Protein AF-0000000082580181 (afdb_homodimer)

pLDDT: mean 91.79, std 11.66, range [32.16, 98.5]

Structure (mmCIF, N/CA/C/O backbone):
data_AF-0000000082580181-model_v1
#
loop_
_entity.id
_entity.type
_entity.pdbx_description
1 polymer 'DNA-binding HxlR family transcriptional r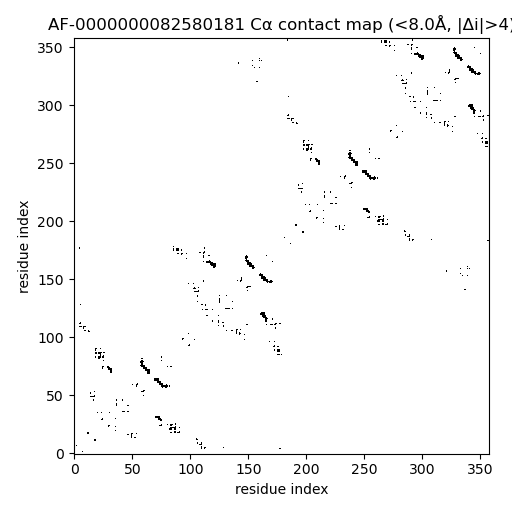egulator'
#
loop_
_atom_site.group_PDB
_atom_site.id
_atom_site.type_symbol
_atom_site.label_atom_id
_atom_site.label_alt_id
_atom_site.label_comp_id
_atom_site.label_asym_id
_atom_site.label_entity_id
_atom_site.label_seq_id
_atom_site.pdbx_PDB_ins_code
_atom_site.Cartn_x
_atom_site.Cartn_y
_atom_site.Cartn_z
_atom_site.occupancy
_atom_site.B_iso_or_equiv
_atom_site.auth_seq_id
_atom_site.auth_comp_id
_atom_site.auth_asym_id
_atom_site.auth_atom_id
_atom_site.pdbx_PDB_model_num
ATOM 1 N N . MET A 1 1 ? 22.047 -26.547 -20.734 1 32.41 1 MET A N 1
ATOM 2 C CA . MET A 1 1 ? 21.891 -25.922 -19.422 1 32.41 1 MET A CA 1
ATOM 3 C C . MET A 1 1 ? 20.438 -26 -18.953 1 32.41 1 MET A C 1
ATOM 5 O O . MET A 1 1 ? 19.516 -25.734 -19.719 1 32.41 1 MET A O 1
ATOM 9 N N . PRO A 1 2 ? 20.141 -26.75 -17.984 1 39.97 2 PRO A N 1
ATOM 10 C CA . PRO A 1 2 ? 18.719 -26.891 -17.625 1 39.97 2 PRO A CA 1
ATOM 11 C C . PRO A 1 2 ? 17.984 -25.547 -17.578 1 39.97 2 PRO A C 1
ATOM 13 O O . PRO A 1 2 ? 18.594 -24.516 -17.25 1 39.97 2 PRO A O 1
ATOM 16 N N . PRO A 1 3 ? 17.156 -25.281 -18.562 1 44.38 3 PRO A N 1
ATOM 17 C CA . PRO A 1 3 ? 16.484 -23.984 -18.688 1 44.38 3 PRO A CA 1
ATOM 18 C C . PRO A 1 3 ? 16.109 -23.375 -17.328 1 44.38 3 PRO A C 1
ATOM 20 O O . PRO A 1 3 ? 15.922 -24.109 -16.359 1 44.38 3 PRO A O 1
ATOM 23 N N . GLU A 1 4 ? 16.359 -22.188 -17.156 1 58.56 4 GLU A N 1
ATOM 24 C CA . GLU A 1 4 ? 15.922 -21.453 -15.984 1 58.56 4 GLU A CA 1
ATOM 25 C C . GLU A 1 4 ? 14.461 -21.75 -15.648 1 58.56 4 GLU A C 1
ATOM 27 O O . GLU A 1 4 ? 13.602 -21.719 -16.531 1 58.56 4 GLU A O 1
ATOM 32 N N . PRO A 1 5 ? 14.227 -22.422 -14.492 1 76.44 5 PRO A N 1
ATOM 33 C CA . PRO A 1 5 ? 12.961 -23.078 -14.133 1 76.44 5 PRO A CA 1
ATOM 34 C C . PRO A 1 5 ? 11.75 -22.172 -14.336 1 76.44 5 PRO A C 1
ATOM 36 O O . PRO A 1 5 ? 10.68 -22.641 -14.734 1 76.44 5 PRO A O 1
ATOM 39 N N . VAL A 1 6 ? 12.039 -20.859 -14.469 1 81.31 6 VAL A N 1
ATOM 40 C CA . VAL A 1 6 ? 10.883 -19.984 -14.414 1 81.31 6 VAL A CA 1
ATOM 41 C C . VAL A 1 6 ? 10.234 -19.891 -15.797 1 81.31 6 VAL A C 1
ATOM 43 O O . VAL A 1 6 ? 9.023 -20.078 -15.938 1 81.31 6 VAL A O 1
ATOM 46 N N . PRO A 1 7 ? 10.969 -19.719 -16.906 1 88 7 PRO A N 1
ATOM 47 C CA . PRO A 1 7 ? 10.312 -19.656 -18.219 1 88 7 PRO A CA 1
ATOM 48 C C . PRO A 1 7 ? 9.578 -20.953 -18.578 1 88 7 PRO A C 1
ATOM 50 O O . PRO A 1 7 ? 8.5 -20.906 -19.172 1 88 7 PRO A O 1
ATOM 53 N N . LEU A 1 8 ? 10.117 -22.078 -18.281 1 93.06 8 LEU A N 1
ATOM 54 C CA . LEU A 1 8 ? 9.484 -23.359 -18.562 1 93.06 8 LEU A CA 1
ATOM 55 C C . LEU A 1 8 ? 8.188 -23.5 -17.766 1 93.06 8 LEU A C 1
ATOM 57 O O . LEU A 1 8 ? 7.164 -23.922 -18.312 1 93.06 8 LEU A O 1
ATOM 61 N N . LEU A 1 9 ? 8.25 -23.156 -16.531 1 93.88 9 LEU A N 1
ATOM 62 C CA . LEU A 1 9 ? 7.074 -23.266 -15.68 1 93.88 9 LEU A CA 1
ATOM 63 C C . LEU A 1 9 ? 5.965 -22.344 -16.156 1 93.88 9 LEU A C 1
ATOM 65 O O . LEU A 1 9 ? 4.781 -22.672 -16.047 1 93.88 9 LEU A O 1
ATOM 69 N N . ARG A 1 10 ? 6.352 -21.25 -16.719 1 92.56 10 ARG A N 1
ATOM 70 C CA . ARG A 1 10 ? 5.363 -20.328 -17.281 1 92.56 10 ARG A CA 1
ATOM 71 C C . ARG A 1 10 ? 4.672 -20.953 -18.484 1 92.56 10 ARG A C 1
ATOM 73 O O . ARG A 1 10 ? 3.459 -20.812 -18.656 1 92.56 10 ARG A O 1
ATOM 80 N N . MET A 1 11 ? 5.441 -21.547 -19.281 1 94.31 11 MET A N 1
ATOM 81 C CA . MET A 1 11 ? 4.879 -22.234 -20.438 1 94.31 11 MET A CA 1
ATOM 82 C C . MET A 1 11 ? 3.932 -23.344 -20.016 1 94.31 11 MET A C 1
ATOM 84 O O . MET A 1 11 ? 2.863 -23.516 -20.609 1 94.31 11 MET A O 1
ATOM 88 N N . LEU A 1 12 ? 4.355 -24.016 -19.047 1 94.75 12 LEU A N 1
ATOM 89 C CA . LEU A 1 12 ? 3.547 -25.125 -18.547 1 94.75 12 LEU A CA 1
ATOM 90 C C . LEU A 1 12 ? 2.23 -24.625 -17.969 1 94.75 12 LEU A C 1
ATOM 92 O O . LEU A 1 12 ? 1.177 -25.234 -18.188 1 94.75 12 LEU A O 1
ATOM 96 N N . GLU A 1 13 ? 2.291 -23.516 -17.281 1 93.81 13 GLU A N 1
ATOM 97 C CA . GLU A 1 13 ? 1.098 -23.016 -16.609 1 93.81 13 GLU A CA 1
ATOM 98 C C . GLU A 1 13 ? 0.24 -22.188 -17.547 1 93.81 13 GLU A C 1
ATOM 100 O O . GLU A 1 13 ? -0.846 -21.734 -17.172 1 93.81 13 GLU A O 1
ATOM 105 N N . ALA A 1 14 ? 0.662 -21.953 -18.781 1 93.75 14 ALA A N 1
ATOM 106 C CA . ALA A 1 14 ? -0.137 -21.234 -19.781 1 93.75 14 ALA A CA 1
ATOM 107 C C . ALA A 1 14 ? -1.396 -22.031 -20.141 1 93.75 14 ALA A C 1
ATOM 109 O O . ALA A 1 14 ? -2.35 -21.469 -20.672 1 93.75 14 ALA A O 1
ATOM 110 N N . ASN A 1 15 ? -1.34 -23.266 -19.938 1 94.75 15 ASN A N 1
ATOM 111 C CA . ASN A 1 15 ? -2.494 -24.141 -20.078 1 94.75 15 ASN A CA 1
ATOM 112 C C . ASN A 1 15 ? -2.713 -24.984 -18.812 1 94.75 15 ASN A C 1
ATOM 114 O O . ASN A 1 15 ? -1.799 -25.672 -18.359 1 94.75 15 ASN A O 1
ATOM 118 N N . ARG A 1 16 ? -3.939 -24.984 -18.375 1 92.12 16 ARG A N 1
ATOM 119 C CA . ARG A 1 16 ? -4.262 -25.609 -17.094 1 92.12 16 ARG A CA 1
ATOM 120 C C . ARG A 1 16 ? -3.984 -27.109 -17.125 1 92.12 16 ARG A C 1
ATOM 122 O O . ARG A 1 16 ? -3.668 -27.703 -16.094 1 92.12 16 ARG A O 1
ATOM 129 N N . TRP A 1 17 ? -4.07 -27.703 -18.25 1 95.06 17 TRP A N 1
ATOM 130 C CA . TRP A 1 17 ? -4.008 -29.172 -18.328 1 95.06 17 TRP A CA 1
ATOM 131 C C . TRP A 1 17 ? -2.641 -29.625 -18.812 1 95.06 17 TRP A C 1
ATOM 133 O O . TRP A 1 17 ? -2.379 -30.828 -18.891 1 95.06 17 TRP A O 1
ATOM 143 N N . ALA A 1 18 ? -1.761 -28.781 -19.062 1 96.62 18 ALA A N 1
ATOM 144 C CA . ALA A 1 18 ? -0.451 -29.125 -19.609 1 96.62 18 ALA A CA 1
ATOM 145 C C . ALA A 1 18 ? 0.303 -30.062 -18.672 1 96.62 18 ALA A C 1
ATOM 147 O O . ALA A 1 18 ? 0.795 -31.109 -19.109 1 96.62 18 ALA A O 1
ATOM 148 N N . ILE A 1 19 ? 0.314 -29.75 -17.406 1 96.06 19 ILE A N 1
ATOM 149 C CA . ILE A 1 19 ? 1.103 -30.516 -16.469 1 96.06 19 ILE A CA 1
ATOM 150 C C . ILE A 1 19 ? 0.466 -31.891 -16.266 1 96.06 19 ILE A C 1
ATOM 152 O O . ILE A 1 19 ? 1.123 -32.938 -16.453 1 96.06 19 ILE A O 1
ATOM 156 N N . PRO A 1 20 ? -0.816 -31.984 -16.062 1 95.88 20 PRO A N 1
ATOM 157 C CA . PRO A 1 20 ? -1.415 -33.312 -15.891 1 95.88 20 PRO A CA 1
ATOM 158 C C . PRO A 1 20 ? -1.303 -34.188 -17.141 1 95.88 20 PRO A C 1
ATOM 160 O O . PRO A 1 20 ? -1.015 -35.375 -17.062 1 95.88 20 PRO A O 1
ATOM 163 N N . VAL A 1 21 ? -1.489 -33.625 -18.281 1 97.56 21 VAL A N 1
ATOM 164 C CA . VAL A 1 21 ? -1.478 -34.375 -19.516 1 97.56 21 VAL A CA 1
ATOM 165 C C . VAL A 1 21 ? -0.059 -34.875 -19.812 1 97.56 21 VAL A C 1
ATOM 167 O O . VAL A 1 21 ? 0.146 -36.031 -20.172 1 97.56 21 VAL A O 1
ATOM 170 N N . LEU A 1 22 ? 0.909 -34 -19.656 1 97.69 22 LEU A N 1
ATOM 171 C CA . LEU A 1 22 ? 2.295 -34.406 -19.875 1 97.69 22 LEU A CA 1
ATOM 172 C C . LEU A 1 22 ? 2.711 -35.5 -18.906 1 97.69 22 LEU A C 1
ATOM 174 O O . LEU A 1 22 ? 3.438 -36.406 -19.266 1 97.69 22 LEU A O 1
ATOM 178 N N . ALA A 1 23 ? 2.299 -35.344 -17.672 1 97.06 23 ALA A N 1
ATOM 179 C CA . ALA A 1 23 ? 2.598 -36.375 -16.688 1 97.06 23 ALA A CA 1
ATOM 180 C C . ALA A 1 23 ? 2.004 -37.719 -17.094 1 97.06 23 ALA A C 1
ATOM 182 O O . ALA A 1 23 ? 2.645 -38.75 -16.938 1 97.06 23 ALA A O 1
ATOM 183 N N . LEU A 1 24 ? 0.795 -37.719 -17.594 1 97.31 24 LEU A N 1
ATOM 184 C CA . LEU A 1 24 ? 0.146 -38.938 -18.047 1 97.31 24 LEU A CA 1
ATOM 185 C C . LEU A 1 24 ? 0.915 -39.531 -19.219 1 97.31 24 LEU A C 1
ATOM 187 O O . LEU A 1 24 ? 1.165 -40.75 -19.234 1 97.31 24 LEU A O 1
ATOM 191 N N . LEU A 1 25 ? 1.293 -38.688 -20.188 1 97.25 25 LEU A N 1
ATOM 192 C CA . LEU A 1 25 ? 2.031 -39.188 -21.344 1 97.25 25 LEU A CA 1
ATOM 193 C C . LEU A 1 25 ? 3.367 -39.781 -20.906 1 97.25 25 LEU A C 1
ATOM 195 O O . LEU A 1 25 ? 3.842 -40.75 -21.516 1 97.25 25 LEU A O 1
ATOM 199 N N . HIS A 1 26 ? 3.908 -39.188 -19.922 1 96.31 26 HIS A N 1
ATOM 200 C CA . HIS A 1 26 ? 5.152 -39.719 -19.375 1 96.31 26 HIS A CA 1
ATOM 201 C C . HIS A 1 26 ? 4.945 -41.094 -18.797 1 96.31 26 HIS A C 1
ATOM 203 O O . HIS A 1 26 ? 5.73 -42 -19.062 1 96.31 26 HIS A O 1
ATOM 209 N N . ARG A 1 27 ? 3.971 -41.25 -18.016 1 95.56 27 ARG A N 1
ATOM 210 C CA . ARG A 1 27 ? 3.689 -42.5 -17.328 1 95.56 27 ARG A CA 1
ATOM 211 C C . ARG A 1 27 ? 3.307 -43.594 -18.312 1 95.56 27 ARG A C 1
ATOM 213 O O . ARG A 1 27 ? 3.73 -44.75 -18.156 1 95.56 27 ARG A O 1
ATOM 220 N N . GLU A 1 28 ? 2.561 -43.219 -19.375 1 94.31 28 GLU A N 1
ATOM 221 C CA . GLU A 1 28 ? 1.986 -44.219 -20.266 1 94.31 28 GLU A CA 1
ATOM 222 C C . GLU A 1 28 ? 2.811 -44.375 -21.547 1 94.31 28 GLU A C 1
ATOM 224 O O . GLU A 1 28 ? 2.512 -45.188 -22.406 1 94.31 28 GLU A O 1
ATOM 229 N N . HIS A 1 29 ? 3.82 -43.562 -21.75 1 92.19 29 HIS A N 1
ATOM 230 C CA . HIS A 1 29 ? 4.637 -43.531 -22.953 1 92.19 29 HIS A CA 1
ATOM 231 C C . HIS A 1 29 ? 3.783 -43.25 -24.188 1 92.19 29 HIS A C 1
ATOM 233 O O . HIS A 1 29 ? 3.916 -43.938 -25.203 1 92.19 29 HIS A O 1
ATOM 239 N N . GLY A 1 30 ? 2.828 -42.375 -23.969 1 92.94 30 GLY A N 1
ATOM 240 C CA . GLY A 1 30 ? 1.893 -42.031 -25.031 1 92.94 30 GLY A CA 1
ATOM 241 C C . GLY A 1 30 ? 0.461 -42.438 -24.719 1 92.94 30 GLY A C 1
ATOM 242 O O . GLY A 1 30 ? 0.211 -43.188 -23.766 1 92.94 30 GLY A O 1
ATOM 243 N N . SER A 1 31 ? -0.43 -41.812 -25.484 1 94.81 31 SER A N 1
ATOM 244 C CA . SER A 1 31 ? -1.84 -42.094 -25.25 1 94.81 31 SER A CA 1
ATOM 245 C C . SER A 1 31 ? -2.711 -41.531 -26.375 1 94.81 31 SER A C 1
ATOM 247 O O . SER A 1 31 ? -2.295 -40.625 -27.094 1 94.81 31 SER A O 1
ATOM 249 N N . ARG A 1 32 ? -3.898 -42.094 -26.422 1 94.19 32 ARG A N 1
ATOM 250 C CA . ARG A 1 32 ? -4.871 -41.594 -27.406 1 94.19 32 ARG A CA 1
ATOM 251 C C . ARG A 1 32 ? -5.727 -40.469 -26.828 1 94.19 32 ARG A C 1
ATOM 253 O O . ARG A 1 32 ? -5.84 -40.344 -25.609 1 94.19 32 ARG A O 1
ATOM 260 N N . PHE A 1 33 ? -6.297 -39.719 -27.781 1 95.06 33 PHE A N 1
ATOM 261 C CA . PHE A 1 33 ? -7.113 -38.562 -27.391 1 95.06 33 PHE A CA 1
ATOM 262 C C . PHE A 1 33 ? -8.195 -38.969 -26.406 1 95.06 33 PHE A C 1
ATOM 264 O O . PHE A 1 33 ? -8.328 -38.406 -25.328 1 95.06 33 PHE A O 1
ATOM 271 N N . ALA A 1 34 ? -8.961 -40 -26.641 1 94.44 34 ALA A N 1
ATOM 272 C CA . ALA A 1 34 ? -10.102 -40.438 -25.844 1 94.44 34 ALA A CA 1
ATOM 273 C C . ALA A 1 34 ? -9.648 -40.938 -24.469 1 94.44 34 ALA A C 1
ATOM 275 O O . ALA A 1 34 ? -10.359 -40.719 -23.469 1 94.44 34 ALA A O 1
ATOM 276 N N . VAL A 1 35 ? -8.547 -41.562 -24.375 1 95.25 35 VAL A N 1
ATOM 277 C CA . VAL A 1 35 ? -8.023 -42.062 -23.109 1 95.25 35 VAL A CA 1
ATOM 278 C C . VAL A 1 35 ? -7.629 -40.875 -22.203 1 95.25 35 VAL A C 1
ATOM 280 O O . VAL A 1 35 ? -7.957 -40.844 -21.016 1 95.25 35 VAL A O 1
ATOM 283 N N . ILE A 1 36 ? -6.922 -39.906 -22.812 1 96.69 36 ILE A N 1
ATOM 284 C CA . ILE A 1 36 ? -6.535 -38.719 -22.062 1 96.69 36 ILE A CA 1
ATOM 285 C C . ILE A 1 36 ? -7.785 -38 -21.578 1 96.69 36 ILE A C 1
ATOM 287 O O . ILE A 1 36 ? -7.859 -37.594 -20.406 1 96.69 36 ILE A O 1
ATOM 291 N N . ALA A 1 37 ? -8.742 -37.75 -22.422 1 96.81 37 ALA A N 1
ATOM 292 C CA . ALA A 1 37 ? -9.984 -37.062 -22.094 1 96.81 37 ALA A CA 1
ATOM 293 C C . ALA A 1 37 ? -10.695 -37.75 -20.922 1 96.81 37 ALA A C 1
ATOM 295 O O . ALA A 1 37 ? -11.195 -37.062 -20.016 1 96.81 37 ALA A O 1
ATOM 296 N N . ARG A 1 38 ? -10.75 -39.031 -20.875 1 96.12 38 ARG A N 1
ATOM 297 C CA . ARG A 1 38 ? -11.43 -39.812 -19.828 1 96.12 38 ARG A CA 1
ATOM 298 C C . ARG A 1 38 ? -10.68 -39.719 -18.5 1 96.12 38 ARG A C 1
ATOM 300 O O . ARG A 1 38 ? -11.297 -39.656 -17.438 1 96.12 38 ARG A O 1
ATOM 307 N N . ALA A 1 39 ? -9.367 -39.75 -18.625 1 95 39 ALA A N 1
ATOM 308 C CA . ALA A 1 39 ? -8.539 -39.75 -17.422 1 95 39 ALA A CA 1
ATOM 309 C C . ALA A 1 39 ? -8.781 -38.469 -16.594 1 95 39 ALA A C 1
ATOM 311 O O . ALA A 1 39 ? -8.766 -38.531 -15.359 1 95 39 ALA A O 1
ATOM 312 N N . PHE A 1 40 ? -9.031 -37.375 -17.234 1 93.94 40 PHE A N 1
ATOM 313 C CA . PHE A 1 40 ? -9.172 -36.094 -16.531 1 93.94 40 PHE A CA 1
ATOM 314 C C . PHE A 1 40 ? -10.578 -35.531 -16.688 1 93.94 40 PHE A C 1
ATOM 316 O O . PHE A 1 40 ? -10.852 -34.406 -16.281 1 93.94 40 PHE A O 1
ATOM 323 N N . ASP A 1 41 ? -11.445 -36.312 -17.344 1 95.06 41 ASP A N 1
ATOM 324 C CA . ASP A 1 41 ? -12.82 -35.875 -17.609 1 95.06 41 ASP A CA 1
ATOM 325 C C . ASP A 1 41 ? -12.852 -34.531 -18.297 1 95.06 41 ASP A C 1
ATOM 327 O O . ASP A 1 41 ? -13.531 -33.594 -17.844 1 95.06 41 ASP A O 1
ATOM 331 N N . LEU A 1 42 ? -12.102 -34.406 -19.312 1 94.94 42 LEU A N 1
ATOM 332 C CA . LEU A 1 42 ? -11.984 -33.156 -20.047 1 94.94 42 LEU A CA 1
ATOM 333 C C . LEU A 1 42 ? -12.969 -33.125 -21.219 1 94.94 42 LEU A C 1
ATOM 335 O O . LEU A 1 42 ? -13.141 -34.094 -21.938 1 94.94 42 LEU A O 1
ATOM 339 N N . PRO A 1 43 ? -13.602 -31.891 -21.359 1 96.5 43 PRO A N 1
ATOM 340 C CA . PRO A 1 43 ? -14.312 -31.719 -22.625 1 96.5 43 PRO A CA 1
ATOM 341 C C . PRO A 1 43 ? -13.375 -31.719 -23.828 1 96.5 43 PRO A C 1
ATOM 343 O O . PRO A 1 43 ? -12.195 -31.422 -23.703 1 96.5 43 PRO A O 1
ATOM 346 N N . HIS A 1 44 ? -13.953 -32.094 -24.953 1 95.88 44 HIS A N 1
ATOM 347 C CA . HIS A 1 44 ? -13.195 -32.219 -26.188 1 95.88 44 HIS A CA 1
ATOM 348 C C . HIS A 1 44 ? -12.422 -30.922 -26.484 1 95.88 44 HIS A C 1
ATOM 350 O O . HIS A 1 44 ? -11.227 -30.969 -26.797 1 95.88 44 HIS A O 1
ATOM 356 N N . ASN A 1 45 ? -13.031 -29.812 -26.375 1 96.62 45 ASN A N 1
ATOM 357 C CA . ASN A 1 45 ? -12.414 -28.531 -26.719 1 96.62 45 ASN A CA 1
ATOM 358 C C . ASN A 1 45 ? -11.258 -28.203 -25.781 1 96.62 45 ASN A C 1
ATOM 360 O O . ASN A 1 45 ? -10.242 -27.656 -26.203 1 96.62 45 ASN A O 1
ATOM 364 N N . SER A 1 46 ? -11.391 -28.531 -24.5 1 96.94 46 SER A N 1
ATOM 365 C CA . SER A 1 46 ? -10.336 -28.266 -23.531 1 96.94 46 SER A CA 1
ATOM 366 C C . SER A 1 46 ? -9.086 -29.094 -23.828 1 96.94 46 SER A C 1
ATOM 368 O O . SER A 1 46 ? -7.969 -28.578 -23.797 1 96.94 46 SER A O 1
ATOM 370 N N . LEU A 1 47 ? -9.273 -30.328 -24.125 1 97.12 47 LEU A N 1
ATOM 371 C CA . LEU A 1 47 ? -8.133 -31.188 -24.438 1 97.12 47 LEU A CA 1
ATOM 372 C C . LEU A 1 47 ? -7.484 -30.781 -25.75 1 97.12 47 LEU A C 1
ATOM 374 O O . LEU A 1 47 ? -6.258 -30.797 -25.875 1 97.12 47 LEU A O 1
ATOM 378 N N . THR A 1 48 ? -8.305 -30.484 -26.766 1 97 48 THR A N 1
ATOM 379 C CA . THR A 1 48 ? -7.766 -30.016 -28.047 1 97 48 THR A CA 1
ATOM 380 C C . THR A 1 48 ? -6.883 -28.781 -27.844 1 97 48 THR A C 1
ATOM 382 O O . THR A 1 48 ? -5.777 -28.719 -28.391 1 97 48 THR A O 1
ATOM 385 N N . ARG A 1 49 ? -7.375 -27.875 -27.062 1 97.69 49 ARG A N 1
ATOM 386 C CA . ARG A 1 49 ? -6.605 -26.656 -26.781 1 97.69 49 ARG A CA 1
ATOM 387 C C . ARG A 1 49 ? -5.289 -27 -26.094 1 97.69 49 ARG A C 1
ATOM 389 O O . ARG A 1 49 ? -4.25 -26.406 -26.406 1 97.69 49 ARG A O 1
ATOM 396 N N . CYS A 1 50 ? -5.355 -27.938 -25.188 1 97.94 50 CYS A N 1
ATOM 397 C CA . CYS A 1 50 ? -4.152 -28.359 -24.484 1 97.94 50 CYS A CA 1
ATOM 398 C C . CYS A 1 50 ? -3.15 -28.984 -25.438 1 97.94 50 CYS A C 1
ATOM 400 O O . CYS A 1 50 ? -1.973 -28.625 -25.453 1 97.94 50 CYS A O 1
ATOM 402 N N . LEU A 1 51 ? -3.592 -29.844 -26.234 1 97.62 51 LEU A N 1
ATOM 403 C CA . LEU A 1 51 ? -2.697 -30.547 -27.141 1 97.62 51 LEU A CA 1
ATOM 404 C C . LEU A 1 51 ? -2.107 -29.609 -28.188 1 97.62 51 LEU A C 1
ATOM 406 O O . LEU A 1 51 ? -0.959 -29.766 -28.609 1 97.62 51 LEU A O 1
ATOM 410 N N . VAL A 1 52 ? -2.928 -28.672 -28.656 1 97.81 52 VAL A N 1
ATOM 411 C CA . VAL A 1 52 ? -2.42 -27.656 -29.562 1 97.81 52 VAL A CA 1
ATOM 412 C C . VAL A 1 52 ? -1.27 -26.906 -28.906 1 97.81 52 VAL A C 1
ATOM 414 O O . VAL A 1 52 ? -0.225 -26.688 -29.531 1 97.81 52 VAL A O 1
ATOM 417 N N . HIS A 1 53 ? -1.411 -26.578 -27.672 1 98.31 53 HIS A N 1
ATOM 418 C CA . HIS A 1 53 ? -0.381 -25.859 -26.938 1 98.31 53 HIS A CA 1
ATOM 419 C C . HIS A 1 53 ? 0.883 -26.703 -26.797 1 98.31 53 HIS A C 1
ATOM 421 O O . HIS A 1 53 ? 1.988 -26.219 -27.047 1 98.31 53 HIS A O 1
ATOM 427 N N . LEU A 1 54 ? 0.691 -27.906 -26.406 1 98.5 54 LEU A N 1
ATOM 428 C CA . LEU A 1 54 ? 1.837 -28.781 -26.203 1 98.5 54 LEU A CA 1
ATOM 429 C C . LEU A 1 54 ? 2.594 -29.016 -27.5 1 98.5 54 LEU A C 1
ATOM 431 O O . LEU A 1 54 ? 3.824 -29.078 -27.5 1 98.5 54 LEU A O 1
ATOM 435 N N . LYS A 1 55 ? 1.888 -29.141 -28.5 1 97.69 55 LYS A N 1
ATOM 436 C CA . LYS A 1 55 ? 2.508 -29.297 -29.812 1 97.69 55 LYS A CA 1
ATOM 437 C C . LYS A 1 55 ? 3.277 -28.031 -30.219 1 97.69 55 LYS A C 1
ATOM 439 O O . LYS A 1 55 ? 4.398 -28.125 -30.719 1 97.69 55 LYS A O 1
ATOM 444 N N . ALA A 1 56 ? 2.611 -26.922 -30.031 1 97.75 56 ALA A N 1
ATOM 445 C CA . ALA A 1 56 ? 3.248 -25.641 -30.344 1 97.75 56 ALA A CA 1
ATOM 446 C C . ALA A 1 56 ? 4.543 -25.469 -29.562 1 97.75 56 ALA A C 1
ATOM 448 O O . ALA A 1 56 ? 5.504 -24.875 -30.062 1 97.75 56 ALA A O 1
ATOM 449 N N . CYS A 1 57 ? 4.602 -26 -28.328 1 97.88 57 CYS A N 1
ATOM 450 C CA . CYS A 1 57 ? 5.7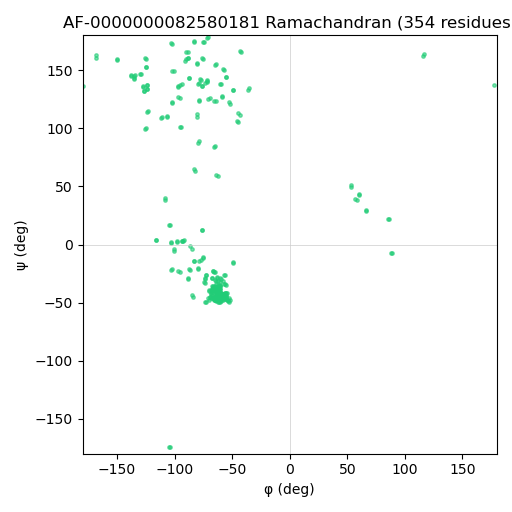89 -25.922 -27.484 1 97.88 57 CYS A CA 1
ATOM 451 C C . CYS A 1 57 ? 6.852 -26.922 -27.922 1 97.88 57 CYS A C 1
ATOM 453 O O . CYS A 1 57 ? 7.988 -26.859 -27.469 1 97.88 57 CYS A O 1
ATOM 455 N N . GLY A 1 58 ? 6.426 -27.859 -28.781 1 97.56 58 GLY A N 1
ATOM 456 C CA . GLY A 1 58 ? 7.355 -28.844 -29.297 1 97.56 58 GLY A CA 1
ATOM 457 C C . GLY A 1 58 ? 7.531 -30.047 -28.391 1 97.56 58 GLY A C 1
ATOM 458 O O . GLY A 1 58 ? 8.531 -30.766 -28.484 1 97.56 58 GLY A O 1
ATOM 459 N N . TRP A 1 59 ? 6.59 -30.344 -27.5 1 98.19 59 TRP A N 1
ATOM 460 C CA . TRP A 1 59 ? 6.766 -31.391 -26.484 1 98.19 59 TRP A CA 1
ATOM 461 C C . TRP A 1 59 ? 6.012 -32.656 -26.875 1 98.19 59 TRP A C 1
ATOM 463 O O . TRP A 1 59 ? 6.324 -33.75 -26.391 1 98.19 59 TRP A O 1
ATOM 473 N N . VAL A 1 60 ? 5.004 -32.562 -27.75 1 97.94 60 VAL A N 1
ATOM 474 C CA . VAL A 1 60 ? 4.133 -33.656 -28.109 1 97.94 60 VAL A CA 1
ATOM 475 C C . VAL A 1 60 ? 3.934 -33.688 -29.625 1 97.94 60 VAL A C 1
ATOM 477 O O . VAL A 1 60 ? 3.887 -32.625 -30.266 1 97.94 60 VAL A O 1
ATOM 480 N N . VAL A 1 61 ? 3.824 -34.875 -30.188 1 95.88 61 VAL A N 1
ATOM 481 C CA . VAL A 1 61 ? 3.523 -35.031 -31.609 1 95.88 61 VAL A CA 1
ATOM 482 C C . VAL A 1 61 ? 2.518 -36.156 -31.797 1 95.88 61 VAL A C 1
ATOM 484 O O . VAL A 1 61 ? 2.502 -37.125 -31.016 1 95.88 61 VAL A O 1
ATOM 487 N N . PRO A 1 62 ? 1.678 -35.969 -32.75 1 92.75 62 PRO A N 1
ATOM 488 C CA . PRO A 1 62 ? 0.827 -37.125 -33.094 1 92.75 62 PRO A CA 1
ATOM 489 C C . PRO A 1 62 ? 1.601 -38.25 -33.75 1 92.75 62 PRO A C 1
ATOM 491 O O . PRO A 1 62 ? 2.518 -38 -34.531 1 92.75 62 PRO A O 1
ATOM 494 N N . ASN A 1 63 ? 1.535 -39.375 -33.281 1 84.75 63 ASN A N 1
ATOM 495 C CA . ASN A 1 63 ? 2.076 -40.562 -33.906 1 84.75 63 ASN A CA 1
ATOM 496 C C . ASN A 1 63 ? 1.01 -41.312 -34.719 1 84.75 63 ASN A C 1
ATOM 498 O O . ASN A 1 63 ? 0.014 -41.781 -34.156 1 84.75 63 ASN A O 1
ATOM 502 N N . SER A 1 64 ? 1.031 -41.125 -36.094 1 72.75 64 SER A N 1
ATOM 503 C CA . SER A 1 64 ? 0.034 -41.719 -36.969 1 72.75 64 SER A CA 1
ATOM 504 C C . SER A 1 64 ? 0.115 -43.25 -36.938 1 72.75 64 SER A C 1
ATOM 506 O O . SER A 1 64 ? 1.156 -43.844 -37.25 1 72.75 64 SER A O 1
ATOM 508 N N . GLY A 1 65 ? -0.064 -43.969 -35.719 1 60.34 65 GLY A N 1
ATOM 509 C CA . GLY A 1 65 ? -0.034 -45.406 -35.688 1 60.34 65 GLY A CA 1
ATOM 510 C C . GLY A 1 65 ? -0.775 -46.062 -36.844 1 60.34 65 GLY A C 1
ATOM 511 O O . GLY A 1 65 ? -1.373 -45.344 -37.656 1 60.34 65 GLY A O 1
ATOM 512 N N . HIS A 1 66 ? -0.377 -47.5 -36.875 1 54.06 66 HIS A N 1
ATOM 513 C CA . HIS A 1 66 ? -0.815 -48.531 -37.844 1 54.06 66 HIS A CA 1
ATOM 514 C C . HIS A 1 66 ? -2.215 -49.031 -37.5 1 54.06 66 HIS A C 1
ATOM 516 O O . HIS A 1 66 ? -2.496 -49.375 -36.375 1 54.06 66 HIS A O 1
ATOM 522 N N . GLY A 1 67 ? -3.453 -48.438 -38 1 52.09 67 GLY A N 1
ATOM 523 C CA . GLY A 1 67 ? -4.789 -49 -38.094 1 52.09 67 GLY A CA 1
ATOM 524 C C . GLY A 1 67 ? -5.82 -48.031 -38.625 1 52.09 67 GLY A C 1
ATOM 525 O O . GLY A 1 67 ? -5.535 -46.812 -38.75 1 52.09 67 GLY A O 1
ATOM 526 N N . HIS A 1 68 ? -6.754 -48.375 -39.531 1 50.56 68 HIS A N 1
ATOM 527 C CA . HIS A 1 68 ? -7.914 -47.688 -40.094 1 50.56 68 HIS A CA 1
ATOM 528 C C . HIS A 1 68 ? -9.078 -47.719 -39.094 1 50.56 68 HIS A C 1
ATOM 530 O O . HIS A 1 68 ? -9.438 -48.781 -38.594 1 50.56 68 HIS A O 1
ATOM 536 N N . PRO A 1 69 ? -10.008 -46.531 -38.938 1 53.84 69 PRO A N 1
ATOM 537 C CA . PRO A 1 69 ? -9.797 -45.094 -38.969 1 53.84 69 PRO A CA 1
ATOM 538 C C . PRO A 1 69 ? -8.688 -44.656 -38 1 53.84 69 PRO A C 1
ATOM 540 O O . PRO A 1 69 ? -8.562 -45.188 -36.906 1 53.84 69 PRO A O 1
ATOM 543 N N . LEU A 1 70 ? -7.609 -44 -38.281 1 56.44 70 LEU A N 1
ATOM 544 C CA . LEU A 1 70 ? -6.355 -43.656 -37.625 1 56.44 70 LEU A CA 1
ATOM 545 C C . LEU A 1 70 ? -6.598 -42.719 -36.438 1 56.44 70 LEU A C 1
ATOM 547 O O . LEU A 1 70 ? -7.168 -41.656 -36.594 1 56.44 70 LEU A O 1
ATOM 551 N N . ARG A 1 71 ? -6.93 -43.25 -35.281 1 64.25 71 ARG A N 1
ATOM 552 C CA . ARG A 1 71 ? -6.926 -42.312 -34.156 1 64.25 71 ARG A CA 1
ATOM 553 C C . ARG A 1 71 ? -5.512 -42.094 -33.625 1 64.25 71 ARG A C 1
ATOM 555 O O . ARG A 1 71 ? -4.859 -43.031 -33.156 1 64.25 71 ARG A O 1
ATOM 562 N N . PRO A 1 72 ? -4.945 -40.875 -33.844 1 73.62 72 PRO A N 1
ATOM 563 C CA . PRO A 1 72 ? -3.539 -40.625 -33.562 1 73.62 72 PRO A CA 1
ATOM 564 C C . PRO A 1 72 ? -3.23 -40.719 -32.062 1 73.62 72 PRO A C 1
ATOM 566 O O . PRO A 1 72 ? -4.07 -40.375 -31.219 1 73.62 72 PRO A O 1
ATOM 569 N N . GLU A 1 73 ? -2.299 -41.594 -31.812 1 90.38 73 GLU A N 1
ATOM 570 C CA . GLU A 1 73 ? -1.695 -41.531 -30.484 1 90.38 73 GLU A CA 1
ATOM 571 C C . GLU A 1 73 ? -0.789 -40.312 -30.344 1 90.38 73 GLU A C 1
ATOM 573 O O . GLU A 1 73 ? -0.165 -39.875 -31.312 1 90.38 73 GLU A O 1
ATOM 578 N N . TYR A 1 74 ? -0.828 -39.719 -29.281 1 95.75 74 TYR A N 1
ATOM 579 C CA . TYR A 1 74 ? 0.077 -38.625 -28.984 1 95.75 74 TYR A CA 1
ATOM 580 C C . TYR A 1 74 ? 1.273 -39.094 -28.172 1 95.75 74 TYR A C 1
ATOM 582 O O . TYR A 1 74 ? 1.11 -39.781 -27.172 1 95.75 74 TYR A O 1
ATOM 590 N N . VAL A 1 75 ? 2.439 -38.781 -28.656 1 96.19 75 VAL A N 1
ATOM 591 C CA . VAL A 1 75 ? 3.66 -39.25 -28 1 96.19 75 VAL A CA 1
ATOM 592 C C . VAL A 1 75 ? 4.562 -38.031 -27.703 1 96.19 75 VAL A C 1
ATOM 594 O O . VAL A 1 75 ? 4.395 -36.969 -28.297 1 96.19 75 VAL A O 1
ATOM 597 N N . LEU A 1 76 ? 5.469 -38.25 -26.781 1 97.31 76 LEU A N 1
ATOM 598 C CA . LEU A 1 76 ? 6.414 -37.188 -26.406 1 97.31 76 LEU A CA 1
ATOM 599 C C . LEU A 1 76 ? 7.543 -37.094 -27.422 1 97.31 76 LEU A C 1
ATOM 601 O O . LEU A 1 76 ? 8.023 -38.125 -27.922 1 97.31 76 LEU A O 1
ATOM 605 N N . THR A 1 77 ? 7.883 -35.906 -27.734 1 96.75 77 THR A N 1
ATOM 606 C CA . THR A 1 77 ? 9.125 -35.688 -28.469 1 96.75 77 THR A CA 1
ATOM 607 C C . THR A 1 77 ? 10.336 -35.875 -27.547 1 96.75 77 THR A C 1
ATOM 609 O O . THR A 1 77 ? 10.18 -36.062 -26.344 1 96.75 77 THR A O 1
ATOM 612 N N . GLU A 1 78 ? 11.508 -35.812 -28.141 1 95.44 78 GLU A N 1
ATOM 613 C CA . GLU A 1 78 ? 12.727 -35.844 -27.344 1 95.44 78 GLU A CA 1
ATOM 614 C C . GLU A 1 78 ? 12.758 -34.688 -26.344 1 95.44 78 GLU A C 1
ATOM 616 O O . GLU A 1 78 ? 13.109 -34.844 -25.188 1 95.44 78 GLU A O 1
ATOM 621 N N . ALA A 1 79 ? 12.367 -33.5 -26.828 1 95.12 79 ALA A N 1
ATOM 622 C CA . ALA A 1 79 ? 12.336 -32.312 -25.984 1 95.12 79 ALA A CA 1
ATOM 623 C C . ALA A 1 79 ? 11.266 -32.438 -24.906 1 95.12 79 ALA A C 1
ATOM 625 O O . ALA A 1 79 ? 11.414 -31.875 -23.812 1 95.12 79 ALA A O 1
ATOM 626 N N . GLY A 1 80 ? 10.227 -33.156 -25.172 1 97.06 80 GLY A N 1
ATOM 627 C CA . GLY A 1 80 ? 9.094 -33.281 -24.266 1 97.06 80 GLY A CA 1
ATOM 628 C C . GLY A 1 80 ? 9.352 -34.281 -23.141 1 97.06 80 GLY A C 1
ATOM 629 O O . GLY A 1 80 ? 8.672 -34.219 -22.109 1 97.06 80 GLY A O 1
ATOM 630 N N . LEU A 1 81 ? 10.328 -35.156 -23.375 1 96.19 81 LEU A N 1
ATOM 631 C CA . LEU A 1 81 ? 10.586 -36.219 -22.406 1 96.19 81 LEU A CA 1
ATOM 632 C C . LEU A 1 81 ? 11.016 -35.625 -21.062 1 96.19 81 LEU A C 1
ATOM 634 O O . LEU A 1 81 ? 10.453 -35.969 -20.016 1 96.19 81 LEU A O 1
ATOM 638 N N . ALA A 1 82 ? 11.945 -34.75 -21.125 1 93.38 82 ALA A N 1
ATOM 639 C CA . ALA A 1 82 ? 12.438 -34.156 -19.891 1 93.38 82 ALA A CA 1
ATOM 640 C C . ALA A 1 82 ? 11.359 -33.281 -19.219 1 93.38 82 ALA A C 1
ATOM 642 O O . ALA A 1 82 ? 11.227 -33.281 -18 1 93.38 82 ALA A O 1
ATOM 643 N N . VAL A 1 83 ? 10.586 -32.594 -20.031 1 96.12 83 VAL A N 1
ATOM 644 C CA . VAL A 1 83 ? 9.523 -31.734 -19.516 1 96.12 83 VAL A CA 1
ATOM 645 C C . VAL A 1 83 ? 8.43 -32.594 -18.875 1 96.12 83 VAL A C 1
ATOM 647 O O . VAL A 1 83 ? 7.934 -32.281 -17.797 1 96.12 83 VAL A O 1
ATOM 650 N N . ALA A 1 84 ? 8.148 -33.656 -19.453 1 97.19 84 ALA A N 1
ATOM 651 C CA . ALA A 1 84 ? 7.125 -34.562 -18.938 1 97.19 84 ALA A CA 1
ATOM 652 C C . ALA A 1 84 ? 7.566 -35.188 -17.625 1 97.19 84 ALA A C 1
ATOM 654 O O . ALA A 1 84 ? 6.742 -35.406 -16.734 1 97.19 84 ALA A O 1
ATOM 655 N N . ALA A 1 85 ? 8.828 -35.531 -17.562 1 95.5 85 ALA A N 1
ATOM 656 C CA . ALA A 1 85 ? 9.352 -36.062 -16.312 1 95.5 85 ALA A CA 1
ATOM 657 C C . ALA A 1 85 ? 9.203 -35.031 -15.18 1 95.5 85 ALA A C 1
ATOM 659 O O . ALA A 1 85 ? 8.867 -35.406 -14.047 1 95.5 85 ALA A O 1
ATOM 660 N N . LEU A 1 86 ? 9.469 -33.812 -15.477 1 95.12 86 LEU A N 1
ATOM 661 C CA . LEU A 1 86 ? 9.273 -32.719 -14.516 1 95.12 86 LEU A CA 1
ATOM 662 C C . LEU A 1 86 ? 7.809 -32.625 -14.094 1 95.12 86 LEU A C 1
ATOM 664 O O . LEU A 1 86 ? 7.504 -32.531 -12.906 1 95.12 86 LEU A O 1
ATOM 668 N N . CYS A 1 87 ? 6.934 -32.688 -15.039 1 96.12 87 CYS A N 1
ATOM 669 C CA . CYS A 1 87 ? 5.504 -32.625 -14.758 1 96.12 87 CYS A CA 1
ATOM 670 C C . CYS A 1 87 ? 5.066 -33.781 -13.852 1 96.12 87 CYS A C 1
ATOM 672 O O . CYS A 1 87 ? 4.23 -33.594 -12.969 1 96.12 87 CYS A O 1
ATOM 674 N N . ALA A 1 88 ? 5.648 -34.906 -14.109 1 95.81 88 ALA A N 1
ATOM 675 C CA . ALA A 1 88 ? 5.34 -36.062 -13.266 1 95.81 88 ALA A CA 1
ATOM 676 C C . ALA A 1 88 ? 5.77 -35.812 -11.82 1 95.81 88 ALA A C 1
ATOM 678 O O . ALA A 1 88 ? 5.027 -36.125 -10.883 1 95.81 88 ALA A O 1
ATOM 679 N N . ARG A 1 89 ? 6.961 -35.25 -11.672 1 95 89 ARG A N 1
ATOM 680 C CA . ARG A 1 89 ? 7.449 -34.938 -10.336 1 95 89 ARG A CA 1
ATOM 681 C C . ARG A 1 89 ? 6.559 -33.906 -9.656 1 95 89 ARG A C 1
ATOM 683 O O . ARG A 1 89 ? 6.285 -34 -8.461 1 95 89 ARG A O 1
ATOM 690 N N . ILE A 1 90 ? 6.105 -32.938 -10.414 1 94.56 90 ILE A N 1
ATOM 691 C CA . ILE A 1 90 ? 5.234 -31.891 -9.883 1 94.56 90 ILE A CA 1
ATOM 692 C C . ILE A 1 90 ? 3.92 -32.5 -9.406 1 94.56 90 ILE A C 1
ATOM 694 O O . ILE A 1 90 ? 3.445 -32.188 -8.312 1 94.56 90 ILE A O 1
ATOM 698 N N . GLU A 1 91 ? 3.395 -33.375 -10.195 1 94.56 91 GLU A N 1
ATOM 699 C CA . GLU A 1 91 ? 2.127 -34 -9.836 1 94.56 91 GLU A CA 1
ATOM 700 C C . GLU A 1 91 ? 2.268 -34.875 -8.586 1 94.56 91 GLU A C 1
ATOM 702 O O . GLU A 1 91 ? 1.364 -34.906 -7.746 1 94.56 91 GLU A O 1
ATOM 707 N N . VAL A 1 92 ? 3.332 -35.531 -8.445 1 95.06 92 VAL A N 1
ATOM 708 C CA . VAL A 1 92 ? 3.58 -36.344 -7.258 1 95.06 92 VAL A CA 1
ATOM 709 C C . VAL A 1 92 ? 3.654 -35.469 -6.027 1 95.06 92 VAL A C 1
ATOM 711 O O . VAL A 1 92 ? 3.057 -35.75 -4.992 1 95.06 92 VAL A O 1
ATOM 714 N N . ALA A 1 93 ? 4.387 -34.406 -6.172 1 95.38 93 ALA A N 1
ATOM 715 C CA . ALA A 1 93 ? 4.516 -33.469 -5.062 1 95.38 93 ALA A CA 1
ATOM 716 C C . ALA A 1 93 ? 3.16 -32.844 -4.691 1 95.38 93 ALA A C 1
ATOM 718 O O . ALA A 1 93 ? 2.828 -32.75 -3.51 1 95.38 93 ALA A O 1
ATOM 719 N N . ARG A 1 94 ? 2.406 -32.438 -5.699 1 94.75 94 ARG A N 1
ATOM 720 C CA . ARG A 1 94 ? 1.079 -31.875 -5.457 1 94.75 94 ARG A CA 1
ATOM 721 C C . ARG A 1 94 ? 0.198 -32.875 -4.703 1 94.75 94 ARG A C 1
ATOM 723 O O . ARG A 1 94 ? -0.518 -32.469 -3.775 1 94.75 94 ARG A O 1
ATOM 730 N N . ALA A 1 95 ? 0.265 -34.062 -5.113 1 94.62 95 ALA A N 1
ATOM 731 C CA . ALA A 1 95 ? -0.519 -35.094 -4.449 1 94.62 95 ALA A CA 1
ATOM 732 C C . ALA A 1 95 ? -0.084 -35.281 -2.998 1 94.62 95 ALA A C 1
ATOM 734 O O . ALA A 1 95 ? -0.923 -35.375 -2.1 1 94.62 95 ALA A O 1
ATOM 735 N N . ARG A 1 96 ? 1.184 -35.312 -2.809 1 95.94 96 ARG A N 1
ATOM 736 C CA . ARG A 1 96 ? 1.736 -35.469 -1.467 1 95.94 96 ARG A CA 1
ATOM 737 C C . ARG A 1 96 ? 1.327 -34.312 -0.566 1 95.94 96 ARG A C 1
ATOM 739 O O . ARG A 1 96 ? 1.056 -34.5 0.621 1 95.94 96 ARG A O 1
ATOM 746 N N . LEU A 1 97 ? 1.255 -33.188 -1.146 1 96.25 97 LEU A N 1
ATOM 747 C CA . LEU A 1 97 ? 0.984 -31.984 -0.378 1 96.25 97 LEU A CA 1
ATOM 748 C C . LEU A 1 97 ? -0.508 -31.672 -0.361 1 96.25 97 LEU A C 1
ATOM 750 O O . LEU A 1 97 ? -0.925 -30.641 0.16 1 96.25 97 LEU A O 1
ATOM 754 N N . LYS A 1 98 ? -1.32 -32.562 -0.976 1 95.38 98 LYS A N 1
ATOM 755 C CA . LYS A 1 98 ? -2.775 -32.438 -1.015 1 95.38 98 LYS A CA 1
ATOM 756 C C . LYS A 1 98 ? -3.215 -31.156 -1.688 1 95.38 98 LYS A C 1
ATOM 758 O O . LYS A 1 98 ? -4.086 -30.438 -1.177 1 95.38 98 LYS A O 1
ATOM 763 N N . LEU A 1 99 ? -2.518 -30.875 -2.787 1 94.25 99 LEU A N 1
ATOM 764 C CA . LEU A 1 99 ? -2.863 -29.734 -3.627 1 94.25 99 LEU A CA 1
ATOM 765 C C . LEU A 1 99 ? -3.607 -30.188 -4.879 1 94.25 99 LEU A C 1
ATOM 767 O O . LEU A 1 99 ? -3.074 -30.953 -5.68 1 94.25 99 LEU A O 1
ATOM 771 N N . GLY A 1 100 ? -4.742 -29.656 -5 1 85.06 100 GLY A N 1
ATOM 772 C CA . GLY A 1 100 ? -5.52 -30.016 -6.176 1 85.06 100 GLY A CA 1
ATOM 773 C C . GLY A 1 100 ? -5.262 -29.094 -7.363 1 85.06 100 GLY A C 1
ATOM 774 O O . GLY A 1 100 ? -4.609 -28.062 -7.227 1 85.06 100 GLY A O 1
ATOM 775 N N . PRO A 1 101 ? -5.707 -29.531 -8.555 1 74.12 101 PRO A N 1
ATOM 776 C CA . PRO A 1 101 ? -5.5 -28.75 -9.773 1 74.12 101 PRO A CA 1
ATOM 777 C C . PRO A 1 101 ? -6.066 -27.344 -9.672 1 74.12 101 PRO A C 1
ATOM 779 O O . PRO A 1 101 ? -5.531 -26.406 -10.281 1 74.12 101 PRO A O 1
ATOM 782 N N . GLY A 1 102 ? -7.012 -27.125 -8.891 1 81 102 GLY A N 1
ATOM 783 C CA . GLY A 1 102 ? -7.66 -25.828 -8.812 1 81 102 GLY A CA 1
ATOM 784 C C . GLY A 1 102 ? -7.148 -24.984 -7.664 1 81 102 GLY A C 1
ATOM 785 O O . GLY A 1 102 ? -7.504 -23.812 -7.547 1 81 102 GLY A O 1
ATOM 786 N N . ASP A 1 103 ? -6.195 -25.453 -6.941 1 88.94 103 ASP A N 1
ATOM 787 C CA . ASP A 1 103 ? -5.777 -24.766 -5.723 1 88.94 103 ASP A CA 1
ATOM 788 C C . ASP A 1 103 ? -4.73 -23.703 -6.027 1 88.94 103 ASP A C 1
ATOM 790 O O . ASP A 1 103 ? -4.551 -22.766 -5.25 1 88.94 103 ASP A O 1
ATOM 794 N N . LEU A 1 104 ? -4.09 -23.859 -7.156 1 91.81 104 LEU A N 1
ATOM 795 C CA . LEU A 1 104 ? -2.971 -22.969 -7.453 1 91.81 104 LEU A CA 1
ATOM 796 C C . LEU A 1 104 ? -3.182 -22.25 -8.781 1 91.81 104 LEU A C 1
ATOM 798 O O . LEU A 1 104 ? -3.24 -22.906 -9.836 1 91.81 104 LEU A O 1
ATOM 802 N N . PRO A 1 105 ? -3.342 -20.984 -8.695 1 93.88 105 PRO A N 1
ATOM 803 C CA . PRO A 1 105 ? -3.504 -20.25 -9.945 1 93.88 105 PRO A CA 1
ATOM 804 C C . PRO A 1 105 ? -2.211 -20.172 -10.758 1 93.88 105 PRO A C 1
ATOM 806 O O . PRO A 1 105 ? -1.161 -20.625 -10.297 1 93.88 105 PRO A O 1
ATOM 809 N N . ARG A 1 106 ? -2.463 -19.531 -11.875 1 91.56 106 ARG A N 1
ATOM 810 C CA . ARG A 1 106 ? -1.299 -19.281 -12.719 1 91.56 106 ARG A CA 1
ATOM 811 C C . ARG A 1 106 ? -0.215 -18.531 -11.961 1 91.56 106 ARG A C 1
ATOM 813 O O . ARG A 1 106 ? -0.514 -17.75 -11.047 1 91.56 106 ARG A O 1
ATOM 820 N N . TRP A 1 107 ? 1.023 -18.766 -12.164 1 94.25 107 TRP A N 1
ATOM 821 C CA . TRP A 1 107 ? 2.217 -18.125 -11.625 1 94.25 107 TRP A CA 1
ATOM 822 C C . TRP A 1 107 ? 2.643 -18.781 -10.312 1 94.25 107 TRP A C 1
ATOM 824 O O . TRP A 1 107 ? 3.697 -18.453 -9.766 1 94.25 107 TRP A O 1
ATOM 834 N N . SER A 1 108 ? 1.777 -19.719 -9.797 1 96.06 108 SER A N 1
ATOM 835 C CA . SER A 1 108 ? 2.068 -20.281 -8.484 1 96.06 108 SER A CA 1
ATOM 836 C C . SER A 1 108 ? 3.389 -21.047 -8.492 1 96.06 108 SER A C 1
ATOM 838 O O . SER A 1 108 ? 4.195 -20.906 -7.574 1 96.06 108 SER A O 1
ATOM 840 N N . LEU A 1 109 ? 3.619 -21.766 -9.484 1 95.12 109 LEU A N 1
ATOM 841 C CA . LEU A 1 109 ? 4.824 -22.594 -9.516 1 95.12 109 LEU A CA 1
ATOM 842 C C . LEU A 1 109 ? 6.062 -21.734 -9.742 1 95.12 109 LEU A C 1
ATOM 844 O O . LEU A 1 109 ? 7.051 -21.859 -9.016 1 95.12 109 LEU A O 1
ATOM 848 N N . PRO A 1 110 ? 6.051 -20.828 -10.758 1 94.38 110 PRO A N 1
ATOM 849 C CA . PRO A 1 110 ? 7.203 -19.938 -10.883 1 94.38 110 PRO A CA 1
ATOM 850 C C . PRO A 1 110 ? 7.461 -19.141 -9.602 1 94.38 110 PRO A C 1
ATOM 852 O O . PRO A 1 110 ? 8.617 -18.875 -9.258 1 94.38 110 PRO A O 1
ATOM 855 N N . LEU A 1 111 ? 6.391 -18.797 -8.922 1 95.88 111 LEU A N 1
ATOM 856 C CA . LEU A 1 111 ? 6.508 -18.031 -7.691 1 95.88 111 LEU A CA 1
ATOM 857 C C . LEU A 1 111 ? 7.219 -18.844 -6.609 1 95.88 111 LEU A C 1
ATOM 859 O O . LEU A 1 111 ? 8.148 -18.344 -5.969 1 95.88 111 LEU A O 1
ATOM 863 N N . VAL A 1 112 ? 6.805 -20.047 -6.438 1 95.19 112 VAL A N 1
ATOM 864 C CA . VAL A 1 112 ? 7.34 -20.922 -5.398 1 95.19 112 VAL A CA 1
ATOM 865 C C . VAL A 1 112 ? 8.812 -21.203 -5.668 1 95.19 112 VAL A C 1
ATOM 867 O O . VAL A 1 112 ? 9.633 -21.188 -4.746 1 95.19 112 VAL A O 1
ATOM 870 N N . VAL A 1 113 ? 9.18 -21.391 -6.891 1 92.88 113 VAL A N 1
ATOM 871 C CA . VAL A 1 113 ? 10.562 -21.688 -7.238 1 92.88 113 VAL A CA 1
ATOM 872 C C . VAL A 1 113 ? 11.422 -20.438 -7.098 1 92.88 113 VAL A C 1
ATOM 874 O O . VAL A 1 113 ? 12.602 -20.516 -6.738 1 92.88 113 VAL A O 1
ATOM 877 N N . GLY A 1 114 ? 10.844 -19.344 -7.371 1 89.88 114 GLY A N 1
ATOM 878 C CA . GLY A 1 114 ? 11.602 -18.094 -7.352 1 89.88 114 GLY A CA 1
ATOM 879 C C . GLY A 1 114 ? 11.734 -17.5 -5.961 1 89.88 114 GLY A C 1
ATOM 880 O O . GLY A 1 114 ? 12.578 -16.641 -5.73 1 89.88 114 GLY A O 1
ATOM 881 N N . LEU A 1 115 ? 10.906 -18.062 -5.105 1 92.88 115 LEU A N 1
ATOM 882 C CA . LEU A 1 115 ? 10.922 -17.547 -3.744 1 92.88 115 LEU A CA 1
ATOM 883 C C . LEU A 1 115 ? 11.797 -18.406 -2.844 1 92.88 115 LEU A C 1
ATOM 885 O O . LEU A 1 115 ? 11.875 -19.625 -3.018 1 92.88 115 LEU A O 1
ATOM 889 N N . GLY A 1 116 ? 12.625 -17.922 -2.014 1 88.88 116 GLY A N 1
ATOM 890 C CA . GLY A 1 116 ? 13.461 -18.625 -1.056 1 88.88 116 GLY A CA 1
ATOM 891 C C . GLY A 1 116 ? 12.953 -18.531 0.37 1 88.88 116 GLY A C 1
ATOM 892 O O . GLY A 1 116 ? 11.828 -18.078 0.601 1 88.88 116 GLY A O 1
ATOM 893 N N . PRO A 1 117 ? 13.727 -19.047 1.246 1 92 117 PRO A N 1
ATOM 894 C CA . PRO A 1 117 ? 13.336 -19.047 2.658 1 92 117 PRO A CA 1
ATOM 895 C C . PRO A 1 117 ? 13.484 -17.672 3.309 1 92 117 PRO A C 1
ATOM 897 O O . PRO A 1 117 ? 13 -17.453 4.422 1 92 117 PRO A O 1
ATOM 900 N N . ASP A 1 118 ? 14.109 -16.844 2.646 1 95.75 118 ASP A N 1
ATOM 901 C CA . ASP A 1 118 ? 14.344 -15.516 3.209 1 95.75 118 ASP A CA 1
ATOM 902 C C . ASP A 1 118 ? 13.18 -14.578 2.902 1 95.75 118 ASP A C 1
ATOM 904 O O . ASP A 1 118 ? 12.586 -14.641 1.821 1 95.75 118 ASP A O 1
ATOM 908 N N . TRP A 1 119 ? 12.914 -13.766 3.861 1 98.19 119 TRP A N 1
ATOM 909 C CA . TRP A 1 119 ? 11.836 -12.789 3.693 1 98.19 119 TRP A CA 1
ATOM 910 C C . TRP A 1 119 ? 12.102 -11.891 2.494 1 98.19 119 TRP A C 1
ATOM 912 O O . TRP A 1 119 ? 13.203 -11.344 2.352 1 98.19 119 TRP A O 1
ATOM 922 N N . THR A 1 120 ? 11.18 -11.805 1.665 1 98 120 THR A N 1
ATOM 923 C CA . THR A 1 120 ? 11.273 -11.062 0.412 1 98 120 THR A CA 1
ATOM 924 C C . THR A 1 120 ? 10.078 -10.125 0.247 1 98 120 THR A C 1
ATOM 926 O O . THR A 1 120 ? 8.969 -10.453 0.657 1 98 120 THR A O 1
ATOM 929 N N . ARG A 1 121 ? 10.305 -8.969 -0.38 1 97.94 121 ARG A N 1
ATOM 930 C CA . ARG A 1 121 ? 9.234 -7.992 -0.583 1 97.94 121 ARG A CA 1
ATOM 931 C C . ARG A 1 121 ? 8.484 -8.266 -1.882 1 97.94 121 ARG A C 1
ATOM 933 O O . ARG A 1 121 ? 9.016 -8.906 -2.791 1 97.94 121 ARG A O 1
ATOM 940 N N . PHE A 1 122 ? 7.203 -7.703 -2.006 1 98.19 122 PHE A N 1
ATOM 941 C CA . PHE A 1 122 ? 6.328 -7.867 -3.16 1 98.19 122 PHE A CA 1
ATOM 942 C C . PHE A 1 122 ? 7.039 -7.457 -4.445 1 98.19 122 PHE A C 1
ATOM 944 O O . PHE A 1 122 ? 7.02 -8.195 -5.43 1 98.19 122 PHE A O 1
ATOM 951 N N . GLY A 1 123 ? 7.637 -6.324 -4.363 1 97.69 123 GLY A N 1
ATOM 952 C CA . GLY A 1 123 ? 8.289 -5.785 -5.547 1 97.69 123 GLY A CA 1
ATOM 953 C C . GLY A 1 123 ? 9.414 -6.664 -6.055 1 97.69 123 GLY A C 1
ATOM 954 O O . GLY A 1 123 ? 9.617 -6.789 -7.266 1 97.69 123 GLY A O 1
ATOM 955 N N . GLU A 1 124 ? 10.227 -7.195 -5.18 1 97.25 124 GLU A N 1
ATOM 956 C CA . GLU A 1 124 ? 11.312 -8.094 -5.555 1 97.25 124 GLU A CA 1
ATOM 957 C C . GLU A 1 124 ? 10.781 -9.352 -6.234 1 97.25 124 GLU A C 1
ATOM 959 O O . GLU A 1 124 ? 11.352 -9.82 -7.223 1 97.25 124 GLU A O 1
ATOM 964 N N . ILE A 1 125 ? 9.703 -9.906 -5.676 1 96.94 125 ILE A N 1
ATOM 965 C CA . ILE A 1 125 ? 9.07 -11.078 -6.27 1 96.94 125 ILE A CA 1
ATOM 966 C C . ILE A 1 125 ? 8.57 -10.734 -7.672 1 96.94 125 ILE A C 1
ATOM 968 O O . ILE A 1 125 ? 8.797 -11.492 -8.625 1 96.94 125 ILE A O 1
ATOM 972 N N . GLN A 1 126 ? 7.93 -9.641 -7.781 1 96.75 126 GLN A N 1
ATOM 973 C CA . GLN A 1 126 ? 7.398 -9.188 -9.062 1 96.75 126 GLN A CA 1
ATOM 974 C C . GLN A 1 126 ? 8.5 -9.086 -10.109 1 96.75 126 GLN A C 1
ATOM 976 O O . GLN A 1 126 ? 8.328 -9.516 -11.25 1 96.75 126 GLN A O 1
ATOM 981 N N . ALA A 1 127 ? 9.656 -8.5 -9.734 1 95.5 127 ALA A N 1
ATOM 982 C CA . ALA A 1 127 ? 10.781 -8.32 -10.648 1 95.5 127 ALA A CA 1
ATOM 983 C C . ALA A 1 127 ? 11.297 -9.664 -11.156 1 95.5 127 ALA A C 1
ATOM 985 O O . ALA A 1 127 ? 11.641 -9.797 -12.336 1 95.5 127 ALA A O 1
ATOM 986 N N . ARG A 1 128 ? 11.32 -10.648 -10.344 1 90.75 128 ARG A N 1
ATOM 987 C CA . ARG A 1 128 ? 11.836 -11.969 -10.695 1 90.75 128 ARG A CA 1
ATOM 988 C C . ARG A 1 128 ? 10.875 -12.703 -11.625 1 90.75 128 ARG A C 1
ATOM 990 O O . ARG A 1 128 ? 11.289 -13.547 -12.422 1 90.75 128 ARG A O 1
ATOM 997 N N . LEU A 1 129 ? 9.594 -12.352 -11.531 1 92 129 LEU A N 1
ATOM 998 C CA . LEU A 1 129 ? 8.57 -13.078 -12.273 1 92 129 LEU A CA 1
ATOM 999 C C . LEU A 1 129 ? 8.102 -12.266 -13.477 1 92 129 LEU A C 1
ATOM 1001 O O . LEU A 1 129 ? 7.047 -12.562 -14.047 1 92 129 LEU A O 1
ATOM 1005 N N . ALA A 1 130 ? 8.867 -11.312 -13.828 1 89.5 130 ALA A N 1
ATOM 1006 C CA . ALA A 1 130 ? 8.477 -10.531 -15 1 89.5 130 ALA A CA 1
ATOM 1007 C C . ALA A 1 130 ? 8.133 -11.445 -16.172 1 89.5 130 ALA A C 1
ATOM 1009 O O . ALA A 1 130 ? 8.82 -12.438 -16.422 1 89.5 130 ALA A O 1
ATOM 1010 N N . PRO A 1 131 ? 6.91 -11.094 -16.812 1 93.12 131 PRO A N 1
ATOM 1011 C CA . PRO A 1 131 ? 6.105 -9.875 -16.844 1 93.12 131 PRO A CA 1
ATOM 1012 C C . PRO A 1 131 ? 4.805 -10 -16.062 1 93.12 131 PRO A C 1
ATOM 1014 O O . PRO A 1 131 ? 3.744 -9.594 -16.547 1 93.12 131 PRO A O 1
ATOM 1017 N N . VAL A 1 132 ? 4.777 -10.617 -14.953 1 94.25 132 VAL A N 1
ATOM 1018 C CA . VAL A 1 132 ? 3.57 -10.75 -14.141 1 94.25 132 VAL A CA 1
ATOM 1019 C C . VAL A 1 132 ? 3.062 -9.367 -13.734 1 94.25 132 VAL A C 1
ATOM 1021 O O . VAL A 1 132 ? 3.854 -8.484 -13.414 1 94.25 132 VAL A O 1
ATOM 1024 N N . THR A 1 133 ? 1.81 -9.172 -13.789 1 96.5 133 THR A N 1
ATOM 1025 C CA . THR A 1 133 ? 1.228 -7.918 -13.336 1 96.5 133 THR A CA 1
ATOM 1026 C C . THR A 1 133 ? 1.087 -7.906 -11.812 1 96.5 133 THR A C 1
ATOM 1028 O O . THR A 1 133 ? 1.04 -8.961 -11.18 1 96.5 133 THR A O 1
ATOM 1031 N N . PRO A 1 134 ? 1.047 -6.723 -11.141 1 97.5 134 PRO A N 1
ATOM 1032 C CA . PRO A 1 134 ? 0.838 -6.637 -9.688 1 97.5 134 PRO A CA 1
ATOM 1033 C C . PRO A 1 134 ? -0.446 -7.328 -9.234 1 97.5 134 PRO A C 1
ATOM 1035 O O . PRO A 1 134 ? -0.462 -7.988 -8.195 1 97.5 134 PRO A O 1
ATOM 1038 N N . ARG A 1 135 ? -1.488 -7.152 -9.977 1 96.94 135 ARG A N 1
ATOM 1039 C CA . ARG A 1 135 ? -2.756 -7.777 -9.617 1 96.94 135 ARG A CA 1
ATOM 1040 C C . ARG A 1 135 ? -2.643 -9.297 -9.641 1 96.94 135 ARG A C 1
ATOM 1042 O O . ARG A 1 135 ? -3.098 -9.977 -8.719 1 96.94 135 ARG A O 1
ATOM 1049 N N . ALA A 1 136 ? -2.037 -9.859 -10.664 1 97.12 136 ALA A N 1
ATOM 1050 C CA . ALA A 1 136 ? -1.867 -11.305 -10.789 1 97.12 136 ALA A CA 1
ATOM 1051 C C . ALA A 1 136 ? -0.976 -11.852 -9.68 1 97.12 136 ALA A C 1
ATOM 1053 O O . ALA A 1 136 ? -1.254 -12.914 -9.117 1 97.12 136 ALA A O 1
ATOM 1054 N N . LEU A 1 137 ? 0.07 -11.109 -9.406 1 97.44 137 LEU A N 1
ATOM 1055 C CA . LEU A 1 137 ? 0.966 -11.539 -8.336 1 97.44 137 LEU A CA 1
ATOM 1056 C C . LEU A 1 137 ? 0.25 -11.531 -6.992 1 97.44 137 LEU A C 1
ATOM 1058 O O . LEU A 1 137 ? 0.4 -12.461 -6.195 1 97.44 137 LEU A O 1
ATOM 1062 N N . SER A 1 138 ? -0.511 -10.469 -6.68 1 98.12 138 SER A N 1
ATOM 1063 C CA . SER A 1 138 ? -1.251 -10.383 -5.422 1 98.12 138 SER A CA 1
ATOM 1064 C C . SER A 1 138 ? -2.215 -11.555 -5.27 1 98.12 138 SER A C 1
ATOM 1066 O O . SER A 1 138 ? -2.277 -12.18 -4.207 1 98.12 138 SER A O 1
ATOM 1068 N N . THR A 1 139 ? -2.963 -11.82 -6.328 1 97.06 139 THR A N 1
ATOM 1069 C CA . THR A 1 139 ? -3.914 -12.922 -6.328 1 97.06 139 THR A CA 1
ATOM 1070 C C . THR A 1 139 ? -3.199 -14.258 -6.102 1 97.06 139 THR A C 1
ATOM 1072 O O . THR A 1 139 ? -3.666 -15.094 -5.324 1 97.06 139 THR A O 1
ATOM 1075 N N . THR A 1 140 ? -2.084 -14.453 -6.777 1 97.25 140 THR A N 1
ATOM 1076 C CA . THR A 1 140 ? -1.309 -15.68 -6.645 1 97.25 140 THR A CA 1
ATOM 1077 C C . THR A 1 140 ? -0.755 -15.82 -5.23 1 97.25 140 THR A C 1
ATOM 1079 O O . THR A 1 140 ? -0.828 -16.891 -4.633 1 97.25 140 THR A O 1
ATOM 1082 N N . LEU A 1 141 ? -0.169 -14.75 -4.715 1 97.88 141 LEU A N 1
ATOM 1083 C CA . LEU A 1 141 ? 0.379 -14.766 -3.361 1 97.88 141 LEU A CA 1
ATOM 1084 C C . LEU A 1 141 ? -0.693 -15.133 -2.344 1 97.88 141 LEU A C 1
ATOM 1086 O O . LEU A 1 141 ? -0.451 -15.953 -1.452 1 97.88 141 LEU A O 1
ATOM 1090 N N . LYS A 1 142 ? -1.874 -14.547 -2.441 1 97.38 142 LYS A N 1
ATOM 1091 C CA . LYS A 1 142 ? -2.969 -14.898 -1.54 1 97.38 142 LYS A CA 1
ATOM 1092 C C . LYS A 1 142 ? -3.271 -16.391 -1.596 1 97.38 142 LYS A C 1
ATOM 1094 O O . LYS A 1 142 ? -3.424 -17.047 -0.557 1 97.38 142 LYS A O 1
ATOM 1099 N N . ALA A 1 143 ? -3.365 -16.922 -2.785 1 96.88 143 ALA A N 1
ATOM 1100 C CA . ALA A 1 143 ? -3.688 -18.344 -2.975 1 96.88 143 ALA A CA 1
ATOM 1101 C C . ALA A 1 143 ? -2.619 -19.234 -2.354 1 96.88 143 ALA A C 1
ATOM 1103 O O . ALA A 1 143 ? -2.938 -20.219 -1.676 1 96.88 143 ALA A O 1
ATOM 1104 N N . VAL A 1 144 ? -1.362 -18.906 -2.596 1 97.44 144 VAL A N 1
ATOM 1105 C CA . VAL A 1 144 ? -0.292 -19.781 -2.107 1 97.44 144 VAL A CA 1
ATOM 1106 C C . VAL A 1 144 ? -0.155 -19.625 -0.595 1 97.44 144 VAL A C 1
ATOM 1108 O O . VAL A 1 144 ? 0.278 -20.547 0.091 1 97.44 144 VAL A O 1
ATOM 1111 N N . ILE A 1 145 ? -0.483 -18.453 -0.078 1 97.75 145 ILE A N 1
ATOM 1112 C CA . ILE A 1 145 ? -0.545 -18.266 1.369 1 97.75 145 ILE A CA 1
ATOM 1113 C C . ILE A 1 145 ? -1.662 -19.141 1.945 1 97.75 145 ILE A C 1
ATOM 1115 O O . ILE A 1 145 ? -1.462 -19.844 2.939 1 97.75 145 ILE A O 1
ATOM 1119 N N . ASP A 1 146 ? -2.857 -19.141 1.296 1 96.56 146 ASP A N 1
ATOM 1120 C CA . ASP A 1 146 ? -3.996 -19.938 1.74 1 96.56 146 ASP A CA 1
ATOM 1121 C C . ASP A 1 146 ? -3.658 -21.422 1.738 1 96.56 146 ASP A C 1
ATOM 1123 O O . ASP A 1 146 ? -4.156 -22.172 2.576 1 96.56 146 ASP A O 1
ATOM 1127 N N . GLU A 1 147 ? -2.773 -21.812 0.878 1 97.44 147 GLU A N 1
ATOM 1128 C CA . GLU A 1 147 ? -2.369 -23.203 0.771 1 97.44 147 GLU A CA 1
ATOM 1129 C C . GLU A 1 147 ? -1.146 -23.5 1.635 1 97.44 147 GLU A C 1
ATOM 1131 O O . GLU A 1 147 ? -0.567 -24.578 1.559 1 97.44 147 GLU A O 1
ATOM 1136 N N . ALA A 1 148 ? -0.65 -22.594 2.375 1 97.56 148 ALA A N 1
ATOM 1137 C CA . ALA A 1 148 ? 0.452 -22.703 3.328 1 97.56 148 ALA A CA 1
ATOM 1138 C C . ALA A 1 148 ? 1.767 -23 2.613 1 97.56 148 ALA A C 1
ATOM 1140 O O . ALA A 1 148 ? 2.641 -23.672 3.164 1 97.56 148 ALA A O 1
ATOM 1141 N N . LEU A 1 149 ? 1.878 -22.547 1.407 1 97.88 149 LEU A N 1
ATOM 1142 C CA . LEU A 1 149 ? 3.127 -22.688 0.667 1 97.88 149 LEU A CA 1
ATOM 1143 C C . LEU A 1 149 ? 4.059 -21.516 0.937 1 97.88 149 LEU A C 1
ATOM 1145 O O . LEU A 1 149 ? 5.277 -21.641 0.831 1 97.88 149 LEU A O 1
ATOM 1149 N N . VAL A 1 150 ? 3.482 -20.375 1.225 1 98.25 150 VAL A N 1
ATOM 1150 C CA . VAL A 1 150 ? 4.188 -19.141 1.507 1 98.25 150 VAL A CA 1
ATOM 1151 C C . VAL A 1 150 ? 3.703 -18.547 2.834 1 98.25 150 VAL A C 1
ATOM 1153 O O . VAL A 1 150 ? 2.508 -18.609 3.137 1 98.25 150 VAL A O 1
ATOM 1156 N N . ARG A 1 151 ? 4.574 -18.125 3.619 1 98 151 ARG A N 1
ATOM 1157 C CA . ARG A 1 151 ? 4.223 -17.391 4.836 1 98 151 ARG A CA 1
ATOM 1158 C C . ARG A 1 151 ? 4.406 -15.891 4.652 1 98 151 ARG A C 1
ATOM 1160 O O . ARG A 1 151 ? 5.219 -15.453 3.832 1 98 151 ARG A O 1
ATOM 1167 N N . ARG A 1 152 ? 3.668 -15.219 5.285 1 97.5 152 ARG A N 1
ATOM 1168 C CA . ARG A 1 152 ? 3.65 -13.758 5.199 1 97.5 152 ARG A CA 1
ATOM 1169 C C . ARG A 1 152 ? 3.854 -13.125 6.57 1 97.5 152 ARG A C 1
ATOM 1171 O O . ARG A 1 152 ? 3.314 -13.609 7.57 1 97.5 152 ARG A O 1
ATOM 1178 N N . LYS A 1 153 ? 4.609 -12.141 6.73 1 96.69 153 LYS A N 1
ATOM 1179 C CA . LYS A 1 153 ? 4.793 -11.312 7.914 1 96.69 153 LYS A CA 1
ATOM 1180 C C . LYS A 1 153 ? 4.543 -9.836 7.602 1 96.69 153 LYS A C 1
ATOM 1182 O O . LYS A 1 153 ? 4.965 -9.344 6.551 1 96.69 153 LYS A O 1
ATOM 1187 N N . LEU A 1 154 ? 3.791 -9.273 8.492 1 97.44 154 LEU A N 1
ATOM 1188 C CA . LEU A 1 154 ? 3.508 -7.852 8.312 1 97.44 154 LEU A CA 1
ATOM 1189 C C . LEU A 1 154 ? 4.281 -7.016 9.328 1 97.44 154 LEU A C 1
ATOM 1191 O O . LEU A 1 154 ? 4.047 -7.121 10.531 1 97.44 154 LEU A O 1
ATOM 1195 N N . GLU A 1 155 ? 5.262 -6.246 8.961 1 96.5 155 GLU A N 1
ATOM 1196 C CA . GLU A 1 155 ? 5.938 -5.289 9.82 1 96.5 155 GLU A CA 1
ATOM 1197 C C . GLU A 1 155 ? 5.121 -4.008 9.977 1 96.5 155 GLU A C 1
ATOM 1199 O O . GLU A 1 155 ? 4.785 -3.359 8.984 1 96.5 155 GLU A O 1
ATOM 1204 N N . ASP A 1 156 ? 4.828 -3.662 11.227 1 93.06 156 ASP A N 1
ATOM 1205 C CA . ASP A 1 156 ? 4.023 -2.477 11.5 1 93.06 156 ASP A CA 1
ATOM 1206 C C . ASP A 1 156 ? 4.883 -1.215 11.5 1 93.06 156 ASP A C 1
ATOM 1208 O O . ASP A 1 156 ? 5.043 -0.564 12.531 1 93.06 156 ASP A O 1
ATOM 1212 N N . ARG A 1 157 ? 5.402 -0.91 10.453 1 93.06 157 ARG A N 1
ATOM 1213 C CA . ARG A 1 157 ? 6.082 0.359 10.219 1 93.06 157 ARG A CA 1
ATOM 1214 C C . ARG A 1 157 ? 5.215 1.302 9.398 1 93.06 157 ARG A C 1
ATOM 1216 O O . ARG A 1 157 ? 4.082 0.964 9.047 1 93.06 157 ARG A O 1
ATOM 1223 N N . TYR A 1 158 ? 5.633 2.584 9.203 1 92.62 158 TYR A N 1
ATOM 1224 C CA . TYR A 1 158 ? 4.906 3.527 8.359 1 92.62 158 TYR A CA 1
ATOM 1225 C C . TYR A 1 158 ? 5.695 3.854 7.098 1 92.62 158 TYR A C 1
ATOM 1227 O O . TYR A 1 158 ? 6.762 4.465 7.168 1 92.62 158 TYR A O 1
ATOM 1235 N N . PRO A 1 159 ? 5.219 3.373 5.906 1 93.31 159 PRO A N 1
ATOM 1236 C CA . PRO A 1 159 ? 4.055 2.523 5.648 1 93.31 159 PRO A CA 1
ATOM 1237 C C . PRO A 1 159 ? 4.297 1.062 6.02 1 93.31 159 PRO A C 1
ATOM 1239 O O . PRO A 1 159 ? 5.449 0.643 6.176 1 93.31 159 PRO A O 1
ATOM 1242 N N . PRO A 1 160 ? 3.254 0.304 6.219 1 95.88 160 PRO A N 1
ATOM 1243 C CA . PRO A 1 160 ? 3.42 -1.111 6.555 1 95.88 160 PRO A CA 1
ATOM 1244 C C . PRO A 1 160 ? 4.219 -1.88 5.504 1 95.88 160 PRO A C 1
ATOM 1246 O O . PRO A 1 160 ? 4.207 -1.513 4.328 1 95.88 160 PRO A O 1
ATOM 1249 N N . LEU A 1 161 ? 4.922 -2.914 5.969 1 96.31 161 LEU A N 1
ATOM 1250 C CA . LEU A 1 161 ? 5.785 -3.682 5.082 1 96.31 161 LEU A CA 1
ATOM 1251 C C . LEU A 1 161 ? 5.434 -5.164 5.129 1 96.31 161 LEU A C 1
ATOM 1253 O O . LEU A 1 161 ? 5.828 -5.871 6.059 1 96.31 161 LEU A O 1
ATOM 1257 N N . PRO A 1 162 ? 4.688 -5.629 4.145 1 97.94 162 PRO A N 1
ATOM 1258 C CA . PRO A 1 162 ? 4.484 -7.074 4.039 1 97.94 162 PRO A CA 1
ATOM 1259 C C . PRO A 1 162 ? 5.703 -7.801 3.479 1 97.94 162 PRO A C 1
ATOM 1261 O O . PRO A 1 162 ? 6.383 -7.281 2.59 1 97.94 162 PRO A O 1
ATOM 1264 N N . LEU A 1 163 ? 6.035 -8.891 4.074 1 98.31 163 LEU A N 1
ATOM 1265 C CA . LEU A 1 163 ? 7.141 -9.75 3.648 1 98.31 163 LEU A CA 1
ATOM 1266 C C . LEU A 1 163 ? 6.66 -11.172 3.41 1 98.31 163 LEU A C 1
ATOM 1268 O O . LEU A 1 163 ? 5.715 -11.633 4.051 1 98.31 163 LEU A O 1
ATOM 1272 N N . TYR A 1 164 ? 7.371 -11.859 2.523 1 98.38 164 TYR A N 1
ATOM 1273 C CA . TYR A 1 164 ? 6.953 -13.195 2.123 1 98.38 164 TYR A CA 1
ATOM 1274 C C . TYR A 1 164 ? 8.133 -14.156 2.1 1 98.38 164 TYR A C 1
ATOM 1276 O O . TYR A 1 164 ? 9.242 -13.766 1.721 1 98.38 164 TYR A O 1
ATOM 1284 N N . ALA A 1 165 ? 7.922 -15.367 2.49 1 98.31 165 ALA A N 1
ATOM 1285 C CA . ALA A 1 165 ? 8.93 -16.422 2.447 1 98.31 165 ALA A CA 1
ATOM 1286 C C . ALA A 1 165 ? 8.289 -17.797 2.24 1 98.31 165 ALA A C 1
ATOM 1288 O O . ALA A 1 165 ? 7.102 -17.969 2.523 1 98.31 165 ALA A O 1
ATOM 1289 N N . LEU A 1 166 ? 9.062 -18.719 1.776 1 97.88 166 LEU A N 1
ATOM 1290 C CA . LEU A 1 166 ? 8.562 -20.078 1.613 1 97.88 166 LEU A CA 1
ATOM 1291 C C . LEU A 1 166 ? 8.375 -20.75 2.967 1 97.88 166 LEU A C 1
ATOM 1293 O O . LEU A 1 166 ? 9.172 -20.562 3.883 1 97.88 166 LEU A O 1
ATOM 1297 N N . THR A 1 167 ? 7.316 -21.5 3.033 1 98.12 167 THR A N 1
ATOM 1298 C CA . THR A 1 167 ? 7.195 -22.453 4.133 1 98.12 167 THR A CA 1
ATOM 1299 C C . THR A 1 167 ? 7.949 -23.734 3.814 1 98.12 167 THR A C 1
ATOM 1301 O O . THR A 1 167 ? 8.531 -23.875 2.738 1 98.12 167 THR A O 1
ATOM 1304 N N . GLY A 1 168 ? 8 -24.641 4.797 1 96.88 168 GLY A N 1
ATOM 1305 C CA . GLY A 1 168 ? 8.508 -25.969 4.512 1 96.88 168 GLY A CA 1
ATOM 1306 C C . GLY A 1 168 ? 7.766 -26.672 3.385 1 96.88 168 GLY A C 1
ATOM 1307 O O . GLY A 1 168 ? 8.383 -27.266 2.5 1 96.88 168 GLY A O 1
ATOM 1308 N N . LYS A 1 169 ? 6.457 -26.531 3.432 1 97.12 169 LYS A N 1
ATOM 1309 C CA . LYS A 1 169 ? 5.609 -27.094 2.383 1 97.12 169 LYS A CA 1
ATOM 1310 C C . LYS A 1 169 ? 5.953 -26.5 1.021 1 97.12 169 LYS A C 1
ATOM 1312 O O . LYS A 1 169 ? 6.043 -27.219 0.027 1 97.12 169 LYS A O 1
ATOM 1317 N N . GLY A 1 170 ? 6.113 -25.219 1.011 1 96.88 170 GLY A N 1
ATOM 1318 C CA . GLY A 1 170 ? 6.508 -24.547 -0.216 1 96.88 170 GLY A CA 1
ATOM 1319 C C . GLY A 1 170 ? 7.852 -25 -0.744 1 96.88 170 GLY A C 1
A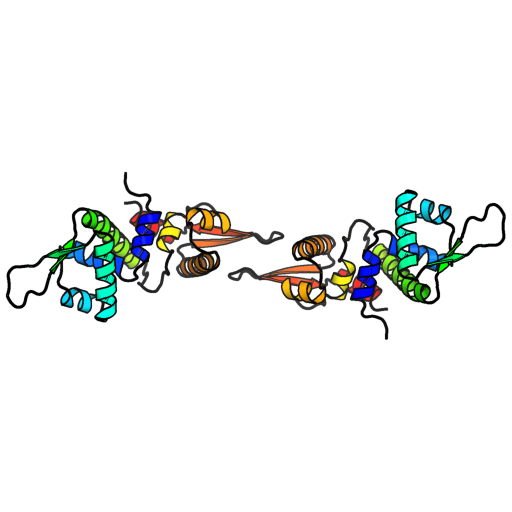TOM 1320 O O . GLY A 1 170 ? 8.023 -25.188 -1.951 1 96.88 170 GLY A O 1
ATOM 1321 N N . ALA A 1 171 ? 8.789 -25.203 0.166 1 95.88 171 ALA A N 1
ATOM 1322 C CA . ALA A 1 171 ? 10.117 -25.672 -0.205 1 95.88 171 ALA A CA 1
ATOM 1323 C C . ALA A 1 171 ? 10.062 -27.078 -0.798 1 95.88 171 ALA A C 1
ATOM 1325 O O . ALA A 1 171 ? 10.828 -27.406 -1.713 1 95.88 171 ALA A O 1
ATOM 1326 N N . ASP A 1 172 ? 9.195 -27.828 -0.263 1 94.88 172 ASP A N 1
ATOM 1327 C CA . ASP A 1 172 ? 9.016 -29.172 -0.79 1 94.88 172 ASP A CA 1
ATOM 1328 C C . ASP A 1 172 ? 8.539 -29.141 -2.24 1 94.88 172 ASP A C 1
ATOM 1330 O O . ASP A 1 172 ? 9.055 -29.875 -3.088 1 94.88 172 ASP A O 1
ATOM 1334 N N . LEU A 1 173 ? 7.598 -28.344 -2.482 1 95 173 LEU A N 1
ATOM 1335 C CA . LEU A 1 173 ? 7.094 -28.219 -3.846 1 95 173 LEU A CA 1
ATOM 1336 C C . LEU A 1 173 ? 8.172 -27.672 -4.777 1 95 173 LEU A C 1
ATOM 1338 O O . LEU A 1 173 ? 8.344 -28.172 -5.891 1 95 173 LEU A O 1
ATOM 1342 N N . ALA A 1 174 ? 8.867 -26.734 -4.285 1 94.75 174 ALA A N 1
ATOM 1343 C CA . ALA A 1 174 ? 9.945 -26.156 -5.074 1 94.75 174 ALA A CA 1
ATOM 1344 C C . ALA A 1 174 ? 11 -27.203 -5.422 1 94.75 174 ALA A C 1
ATOM 1346 O O . ALA A 1 174 ? 11.516 -27.234 -6.539 1 94.75 174 ALA A O 1
ATOM 1347 N N . ALA A 1 175 ? 11.305 -28.031 -4.5 1 92.94 175 ALA A N 1
ATOM 1348 C CA . ALA A 1 175 ? 12.305 -29.062 -4.691 1 92.94 175 ALA A CA 1
ATOM 1349 C C . ALA A 1 175 ? 11.891 -30.031 -5.809 1 92.94 175 ALA A C 1
ATOM 1351 O O . ALA A 1 175 ? 12.742 -30.531 -6.547 1 92.94 175 ALA A O 1
ATOM 1352 N N . ALA A 1 176 ? 10.609 -30.219 -5.938 1 91.25 176 ALA A N 1
ATOM 1353 C CA . ALA A 1 176 ? 10.094 -31.094 -6.984 1 91.25 176 ALA A CA 1
ATOM 1354 C C . ALA A 1 176 ? 10.352 -30.516 -8.367 1 91.25 176 ALA A C 1
ATOM 1356 O O . ALA A 1 176 ? 10.43 -31.25 -9.359 1 91.25 176 ALA A O 1
ATOM 1357 N N . MET A 1 177 ? 10.539 -29.203 -8.391 1 90.44 177 MET A N 1
ATOM 1358 C CA . MET A 1 177 ? 10.695 -28.516 -9.68 1 90.44 177 MET A CA 1
ATOM 1359 C C . MET A 1 177 ? 12.172 -28.312 -10 1 90.44 177 MET A C 1
ATOM 1361 O O . MET A 1 177 ? 12.523 -27.969 -11.133 1 90.44 177 MET A O 1
ATOM 1365 N N . ALA A 1 178 ? 13.172 -28.297 -8.977 1 78.88 178 ALA A N 1
ATOM 1366 C CA . ALA A 1 178 ? 14.602 -28.078 -9.172 1 78.88 178 ALA A CA 1
ATOM 1367 C C . ALA A 1 178 ? 15.281 -29.312 -9.742 1 78.88 178 ALA A C 1
ATOM 1369 O O . ALA A 1 178 ? 16.391 -29.234 -10.281 1 78.88 178 ALA A O 1
ATOM 1370 N N . GLY A 1 179 ? 14.5 -30.297 -10.227 1 63.41 179 GLY A N 1
ATOM 1371 C CA . GLY A 1 179 ? 15.164 -31.516 -10.688 1 63.41 179 GLY A CA 1
ATOM 1372 C C . GLY A 1 179 ? 16.141 -32.094 -9.68 1 63.41 179 GLY A C 1
ATOM 1373 O O . GLY A 1 179 ? 16.547 -31.391 -8.742 1 63.41 179 GLY A O 1
ATOM 1374 N N . MET B 1 1 ? -22.141 32 7.078 1 32.16 1 MET B N 1
ATOM 1375 C CA . MET B 1 1 ? -21.953 30.594 7.445 1 32.16 1 MET B CA 1
ATOM 1376 C C . MET B 1 1 ? -20.484 30.328 7.766 1 32.16 1 MET B C 1
ATOM 1378 O O . MET B 1 1 ? -19.594 30.75 7.027 1 32.16 1 MET B O 1
ATOM 1382 N N . PRO B 1 2 ? -20.141 30.094 8.953 1 39.94 2 PRO B N 1
ATOM 1383 C CA . PRO B 1 2 ? -18.719 29.938 9.258 1 39.94 2 PRO B CA 1
ATOM 1384 C C . PRO B 1 2 ? -17.984 29.062 8.258 1 39.94 2 PRO B C 1
ATOM 1386 O O . PRO B 1 2 ? -18.578 28.125 7.695 1 39.94 2 PRO B O 1
ATOM 1389 N N . PRO B 1 3 ? -17.188 29.641 7.383 1 44.53 3 PRO B N 1
ATOM 1390 C CA . PRO B 1 3 ? -16.531 28.906 6.293 1 44.53 3 PRO B CA 1
ATOM 1391 C C . PRO B 1 3 ? -16.109 27.5 6.691 1 44.53 3 PRO B C 1
ATOM 1393 O O . PRO B 1 3 ? -15.883 27.234 7.875 1 44.53 3 PRO B O 1
ATOM 1396 N N . GLU B 1 4 ? -16.391 26.547 5.906 1 58.22 4 GLU B N 1
ATOM 1397 C CA . GLU B 1 4 ? -15.906 25.188 6.078 1 58.22 4 GLU B CA 1
ATOM 1398 C C . GLU B 1 4 ? -14.438 25.156 6.465 1 58.22 4 GLU B C 1
ATOM 1400 O O . GLU B 1 4 ? -13.609 25.812 5.828 1 58.22 4 GLU B O 1
ATOM 1405 N N . PRO B 1 5 ? -14.148 24.734 7.734 1 76 5 PRO B N 1
ATOM 1406 C CA . PRO B 1 5 ? -12.859 24.922 8.414 1 76 5 PRO B CA 1
ATOM 1407 C C . PRO B 1 5 ? -11.672 24.484 7.551 1 76 5 PRO B C 1
ATOM 1409 O O . PRO B 1 5 ? -10.609 25.109 7.598 1 76 5 PRO B O 1
ATOM 1412 N N . VAL B 1 6 ? -11.984 23.734 6.48 1 81.31 6 VAL B N 1
ATOM 1413 C CA . VAL B 1 6 ? -10.844 23.141 5.809 1 81.31 6 VAL B CA 1
ATOM 1414 C C . VAL B 1 6 ? -10.242 24.125 4.812 1 81.31 6 VAL B C 1
ATOM 1416 O O . VAL B 1 6 ? -9.031 24.375 4.824 1 81.31 6 VAL B O 1
ATOM 1419 N N . PRO B 1 7 ? -11.008 24.859 3.994 1 87.94 7 PRO B N 1
ATOM 1420 C CA . PRO B 1 7 ? -10.398 25.828 3.072 1 87.94 7 PRO B CA 1
ATOM 1421 C C . PRO B 1 7 ? -9.656 26.938 3.793 1 87.94 7 PRO B C 1
ATOM 1423 O O . PRO B 1 7 ? -8.594 27.375 3.338 1 87.94 7 PRO B O 1
ATOM 1426 N N . LEU B 1 8 ? -10.164 27.438 4.859 1 93.06 8 LEU B N 1
ATOM 1427 C CA . LEU B 1 8 ? -9.523 28.484 5.637 1 93.06 8 LEU B CA 1
ATOM 1428 C C . LEU B 1 8 ? -8.195 28 6.219 1 93.06 8 LEU B C 1
ATOM 1430 O O . LEU B 1 8 ? -7.188 28.703 6.141 1 93.06 8 LEU B O 1
ATOM 1434 N N . LEU B 1 9 ? -8.227 26.844 6.746 1 93.88 9 LEU B N 1
ATOM 1435 C CA . LEU B 1 9 ? -7.02 26.281 7.348 1 93.88 9 LEU B CA 1
ATOM 1436 C C . LEU B 1 9 ? -5.941 26.047 6.289 1 93.88 9 LEU B C 1
ATOM 1438 O O . LEU B 1 9 ? -4.75 26.203 6.566 1 93.88 9 LEU B O 1
ATOM 1442 N N . ARG B 1 10 ? -6.371 25.766 5.113 1 92.38 10 ARG B N 1
ATOM 1443 C CA . ARG B 1 10 ? -5.418 25.609 4.023 1 92.38 10 ARG B CA 1
ATOM 1444 C C . ARG B 1 10 ? -4.758 26.938 3.678 1 92.38 10 ARG B C 1
ATOM 1446 O O . ARG B 1 10 ? -3.553 26.984 3.426 1 92.38 10 ARG B O 1
ATOM 1453 N N . MET B 1 11 ? -5.535 27.922 3.658 1 94.19 11 MET B N 1
ATOM 1454 C CA . MET B 1 11 ? -5 29.25 3.396 1 94.19 11 MET B CA 1
ATOM 1455 C C . MET B 1 11 ? -4.02 29.672 4.488 1 94.19 11 MET B C 1
ATOM 1457 O O . MET B 1 11 ? -2.969 30.234 4.195 1 94.19 11 MET B O 1
ATOM 1461 N N . LEU B 1 12 ? -4.395 29.359 5.648 1 94.69 12 LEU B N 1
ATOM 1462 C CA . LEU B 1 12 ? -3.553 29.719 6.785 1 94.69 12 LEU B CA 1
ATOM 1463 C C . LEU B 1 12 ? -2.227 28.969 6.734 1 94.69 12 LEU B C 1
ATOM 1465 O O . LEU B 1 12 ? -1.172 29.531 7.012 1 94.69 12 LEU B O 1
ATOM 1469 N N . GLU B 1 13 ? -2.287 27.719 6.328 1 93.69 13 GLU B N 1
ATOM 1470 C CA . GLU B 1 13 ? -1.081 26.906 6.344 1 93.69 13 GLU B CA 1
ATOM 1471 C C . GLU B 1 13 ? -0.272 27.078 5.062 1 93.69 13 GLU B C 1
ATOM 1473 O O . GLU B 1 13 ? 0.815 26.516 4.926 1 93.69 13 GLU B O 1
ATOM 1478 N N . ALA B 1 14 ? -0.734 27.875 4.113 1 93.62 14 ALA B N 1
ATOM 1479 C CA . ALA B 1 14 ? 0.017 28.172 2.898 1 93.62 14 ALA B CA 1
ATOM 1480 C C . ALA B 1 14 ? 1.279 28.969 3.211 1 93.62 14 ALA B C 1
ATOM 1482 O O . ALA B 1 14 ? 2.211 29.016 2.402 1 93.62 14 ALA B O 1
ATOM 1483 N N . ASN B 1 15 ? 1.251 29.625 4.281 1 94.56 15 ASN B N 1
ATOM 1484 C CA . ASN B 1 15 ? 2.418 30.312 4.82 1 94.56 15 ASN B CA 1
ATOM 1485 C C . ASN B 1 15 ? 2.691 29.906 6.266 1 94.56 15 ASN B C 1
ATOM 1487 O O . ASN B 1 15 ? 1.808 30 7.121 1 94.56 15 ASN B O 1
ATOM 1491 N N . ARG B 1 16 ? 3.93 29.594 6.516 1 92.06 16 ARG B N 1
ATOM 1492 C CA . ARG B 1 16 ? 4.309 29.031 7.809 1 92.06 16 ARG B CA 1
ATOM 1493 C C . ARG B 1 16 ? 4.055 30.016 8.938 1 92.06 16 ARG B C 1
ATOM 1495 O O . ARG B 1 16 ? 3.779 29.625 10.07 1 92.06 16 ARG B O 1
ATOM 1502 N N . TRP B 1 17 ? 4.117 31.281 8.648 1 95 17 TRP B N 1
ATOM 1503 C CA . TRP B 1 17 ? 4.086 32.281 9.703 1 95 17 TRP B CA 1
ATOM 1504 C C . TRP B 1 17 ? 2.709 32.938 9.789 1 95 17 TRP B C 1
ATOM 1506 O O . TRP B 1 17 ? 2.465 33.781 10.656 1 95 17 TRP B O 1
ATOM 1516 N N . ALA B 1 18 ? 1.802 32.531 9.016 1 96.62 18 ALA B N 1
ATOM 1517 C CA . ALA B 1 18 ? 0.481 33.156 8.969 1 96.62 18 ALA B CA 1
ATOM 1518 C C . ALA B 1 18 ? -0.222 33.062 10.32 1 96.62 18 ALA B C 1
ATOM 1520 O O . ALA B 1 18 ? -0.71 34.062 10.844 1 96.62 18 ALA B O 1
ATOM 1521 N N . ILE B 1 19 ? -0.195 31.891 10.898 1 96 19 ILE B N 1
ATOM 1522 C CA . ILE B 1 19 ? -0.937 31.672 12.141 1 96 19 ILE B CA 1
ATOM 1523 C C . ILE B 1 19 ? -0.269 32.438 13.281 1 96 19 ILE B C 1
ATOM 1525 O O . ILE B 1 19 ? -0.913 33.219 13.969 1 96 19 ILE B O 1
ATOM 1529 N N . PRO B 1 20 ? 1.021 32.344 13.438 1 95.81 20 PRO B N 1
ATOM 1530 C CA . PRO B 1 20 ? 1.647 33.094 14.531 1 95.81 20 PRO B CA 1
ATOM 1531 C C . PRO B 1 20 ? 1.507 34.594 14.367 1 95.81 20 PRO B C 1
ATOM 1533 O O . PRO B 1 20 ? 1.245 35.312 15.344 1 95.81 20 PRO B O 1
ATOM 1536 N N . VAL B 1 21 ? 1.647 35.125 13.211 1 97.5 21 VAL B N 1
ATOM 1537 C CA . VAL B 1 21 ? 1.607 36.562 12.984 1 97.5 21 VAL B CA 1
ATOM 1538 C C . VAL B 1 21 ? 0.189 37.062 13.211 1 97.5 21 VAL B C 1
ATOM 1540 O O . VAL B 1 21 ? -0.007 38.094 13.867 1 97.5 21 VAL B O 1
ATOM 1543 N N . LEU B 1 22 ? -0.785 36.375 12.688 1 97.62 22 LEU B N 1
ATOM 1544 C CA . LEU B 1 22 ? -2.17 36.781 12.891 1 97.62 22 LEU B CA 1
ATOM 1545 C C . LEU B 1 22 ? -2.533 36.75 14.375 1 97.62 22 LEU B C 1
ATOM 1547 O O . LEU B 1 22 ? -3.256 37.625 14.859 1 97.62 22 LEU B O 1
ATOM 1551 N N . ALA B 1 23 ? -2.072 35.719 15.039 1 97 23 ALA B N 1
ATOM 1552 C CA . ALA B 1 23 ? -2.316 35.625 16.484 1 97 23 ALA B CA 1
ATOM 1553 C C . ALA B 1 23 ? -1.714 36.844 17.203 1 97 23 ALA B C 1
ATOM 1555 O O . ALA B 1 23 ? -2.33 37.375 18.125 1 97 23 ALA B O 1
ATOM 1556 N N . LEU B 1 24 ? -0.529 37.219 16.844 1 97.31 24 LEU B N 1
ATOM 1557 C CA . LEU B 1 24 ? 0.126 38.375 17.438 1 97.31 24 LEU B CA 1
ATOM 1558 C C . LEU B 1 24 ? -0.668 39.656 17.172 1 97.31 24 LEU B C 1
ATOM 1560 O O . LEU B 1 24 ? -0.888 40.438 18.094 1 97.31 24 LEU B O 1
ATOM 1564 N N . LEU B 1 25 ? -1.109 39.781 15.906 1 97.12 25 LEU B N 1
ATOM 1565 C CA . LEU B 1 25 ? -1.878 41 15.562 1 97.12 25 LEU B CA 1
ATOM 1566 C C . LEU B 1 25 ? -3.186 41.031 16.344 1 97.12 25 LEU B C 1
ATOM 1568 O O . LEU B 1 25 ? -3.664 42.125 16.703 1 97.12 25 LEU B O 1
ATOM 15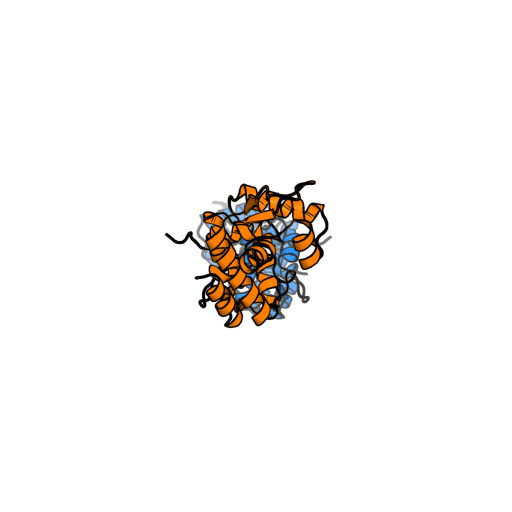72 N N . HIS B 1 26 ? -3.703 39.875 16.562 1 96.25 26 HIS B N 1
ATOM 1573 C CA . HIS B 1 26 ? -4.914 39.812 17.359 1 96.25 26 HIS B CA 1
ATOM 1574 C C . HIS B 1 26 ? -4.664 40.281 18.797 1 96.25 26 HIS B C 1
ATOM 1576 O O . HIS B 1 26 ? -5.441 41.062 19.344 1 96.25 26 HIS B O 1
ATOM 1582 N N . ARG B 1 27 ? -3.658 39.812 19.375 1 95.5 27 ARG B N 1
ATOM 1583 C CA . ARG B 1 27 ? -3.33 40.094 20.766 1 95.5 27 ARG B CA 1
ATOM 1584 C C . ARG B 1 27 ? -2.961 41.562 20.953 1 95.5 27 ARG B C 1
ATOM 1586 O O . ARG B 1 27 ? -3.355 42.188 21.938 1 95.5 27 ARG B O 1
ATOM 1593 N N . GLU B 1 28 ? -2.254 42.125 19.953 1 94.25 28 GLU B N 1
ATOM 1594 C CA . GLU B 1 28 ? -1.692 43.469 20.109 1 94.25 28 GLU B CA 1
ATOM 1595 C C . GLU B 1 28 ? -2.555 44.531 19.406 1 94.25 28 GLU B C 1
ATOM 1597 O O . GLU B 1 28 ? -2.273 45.719 19.484 1 94.25 28 GLU B O 1
ATOM 1602 N N . HIS B 1 29 ? -3.59 44.156 18.719 1 92.06 29 HIS B N 1
ATOM 1603 C CA . HIS B 1 29 ? -4.449 45.031 17.922 1 92.06 29 HIS B CA 1
ATOM 1604 C C . HIS B 1 29 ? -3.641 45.781 16.891 1 92.06 29 HIS B C 1
ATOM 1606 O O . HIS B 1 29 ? -3.793 47 16.75 1 92.06 29 HIS B O 1
ATOM 1612 N N . GLY B 1 30 ? -2.695 45.094 16.328 1 92.81 30 GLY B N 1
ATOM 1613 C CA . GLY B 1 30 ? -1.803 45.656 15.344 1 92.81 30 GLY B CA 1
ATOM 1614 C C . GLY B 1 30 ? -0.354 45.688 15.789 1 92.81 30 GLY B C 1
ATOM 1615 O O . GLY B 1 30 ? -0.057 45.469 16.969 1 92.81 30 GLY B O 1
ATOM 1616 N N . SER B 1 31 ? 0.483 45.875 14.781 1 94.81 31 SER B N 1
ATOM 1617 C CA . SER B 1 31 ? 1.905 45.938 15.102 1 94.81 31 SER B CA 1
ATOM 1618 C C . SER B 1 31 ? 2.727 46.438 13.922 1 94.81 31 SER B C 1
ATOM 1620 O O . SER B 1 31 ? 2.264 46.375 12.773 1 94.81 31 SER B O 1
ATOM 1622 N N . ARG B 1 32 ? 3.934 46.844 14.266 1 94.12 32 ARG B N 1
ATOM 1623 C CA . ARG B 1 32 ? 4.863 47.281 13.227 1 94.12 32 ARG B CA 1
ATOM 1624 C C . ARG B 1 32 ? 5.719 46.125 12.727 1 94.12 32 ARG B C 1
ATOM 1626 O O . ARG B 1 32 ? 5.867 45.094 13.406 1 94.12 32 ARG B O 1
ATOM 1633 N N . PHE B 1 33 ? 6.234 46.344 11.484 1 94.94 33 PHE B N 1
ATOM 1634 C CA . PHE B 1 33 ? 7.043 45.312 10.836 1 94.94 33 PHE B CA 1
ATOM 1635 C C . PHE B 1 33 ? 8.164 44.875 11.758 1 94.94 33 PHE B C 1
ATOM 1637 O O . PHE B 1 33 ? 8.32 43.656 12 1 94.94 33 PHE B O 1
ATOM 1644 N N . ALA B 1 34 ? 8.945 45.719 12.359 1 94.44 34 ALA B N 1
ATOM 1645 C CA . ALA B 1 34 ? 10.117 45.406 13.172 1 94.44 34 ALA B CA 1
ATOM 1646 C C . ALA B 1 34 ? 9.719 44.688 14.445 1 94.44 34 ALA B C 1
ATOM 1648 O O . ALA B 1 34 ? 10.461 43.812 14.922 1 94.44 34 ALA B O 1
ATOM 1649 N N . VAL B 1 35 ? 8.633 45 15.016 1 95.12 35 VAL B N 1
ATOM 1650 C CA . VAL B 1 35 ? 8.156 44.344 16.234 1 95.12 35 VAL B CA 1
ATOM 1651 C C . VAL B 1 35 ? 7.77 42.906 15.938 1 95.12 35 VAL B C 1
ATOM 1653 O O . VAL B 1 35 ? 8.133 42 16.688 1 95.12 35 VAL B O 1
ATOM 1656 N N . ILE B 1 36 ? 7.031 42.719 14.852 1 96.56 36 ILE B N 1
ATOM 1657 C CA . ILE B 1 36 ? 6.648 41.375 14.445 1 96.56 36 ILE B CA 1
ATOM 1658 C C . ILE B 1 36 ? 7.902 40.531 14.172 1 96.56 36 ILE B C 1
ATOM 1660 O O . ILE B 1 36 ? 8.008 39.406 14.641 1 96.56 36 ILE B O 1
ATOM 1664 N N . ALA B 1 37 ? 8.828 41.062 13.398 1 96.81 37 ALA B N 1
ATOM 1665 C CA . ALA B 1 37 ? 10.062 40.375 13.047 1 96.81 37 ALA B CA 1
ATOM 1666 C C . ALA B 1 37 ? 10.82 39.938 14.297 1 96.81 37 ALA B C 1
ATOM 1668 O O . ALA B 1 37 ? 11.344 38.812 14.352 1 96.81 37 ALA B O 1
ATOM 1669 N N . ARG B 1 38 ? 10.914 40.719 15.312 1 96.12 38 ARG B N 1
ATOM 1670 C CA . ARG B 1 38 ? 11.633 40.469 16.547 1 96.12 38 ARG B CA 1
ATOM 1671 C C . ARG B 1 38 ? 10.93 39.375 17.375 1 96.12 38 ARG B C 1
ATOM 1673 O O . ARG B 1 38 ? 11.578 38.531 17.984 1 96.12 38 ARG B O 1
ATOM 1680 N N . ALA B 1 39 ? 9.609 39.469 17.359 1 94.88 39 ALA B N 1
ATOM 1681 C CA . ALA B 1 39 ? 8.82 38.531 18.172 1 94.88 39 ALA B CA 1
ATOM 1682 C C . ALA B 1 39 ? 9.07 37.094 17.75 1 94.88 39 ALA B C 1
ATOM 1684 O O . ALA B 1 39 ? 9.078 36.188 18.594 1 94.88 39 ALA B O 1
ATOM 1685 N N . PHE B 1 40 ? 9.273 36.844 16.469 1 93.88 40 PHE B N 1
ATOM 1686 C CA . PHE B 1 40 ? 9.406 35.5 15.969 1 93.88 40 PHE B CA 1
ATOM 1687 C C . PHE B 1 40 ? 10.797 35.25 15.383 1 93.88 40 PHE B C 1
ATOM 1689 O O . PHE B 1 40 ? 11.062 34.219 14.781 1 93.88 40 PHE B O 1
ATOM 1696 N N . ASP B 1 41 ? 11.656 36.281 15.516 1 94.94 41 ASP B N 1
ATOM 1697 C CA . ASP B 1 41 ? 13.008 36.219 14.977 1 94.94 41 ASP B CA 1
ATOM 1698 C C . ASP B 1 41 ? 12.992 35.844 13.492 1 94.94 41 ASP B C 1
ATOM 1700 O O . ASP B 1 41 ? 13.672 34.906 13.07 1 94.94 41 ASP B O 1
ATOM 1704 N N . LEU B 1 42 ? 12.211 36.562 12.766 1 94.81 42 LEU B N 1
ATOM 1705 C CA . LEU B 1 42 ? 12.047 36.281 11.336 1 94.81 42 LEU B CA 1
ATOM 1706 C C . LEU B 1 42 ? 12.992 37.156 10.516 1 94.81 42 LEU B C 1
ATOM 1708 O O . LEU B 1 42 ? 13.164 38.344 10.789 1 94.81 42 LEU B O 1
ATOM 1712 N N . PRO B 1 43 ? 13.617 36.469 9.469 1 96.44 43 PRO B N 1
ATOM 1713 C CA . PRO B 1 43 ? 14.281 37.344 8.484 1 96.44 43 PRO B CA 1
ATOM 1714 C C . PRO B 1 43 ? 13.305 38.25 7.734 1 96.44 43 PRO B C 1
ATOM 1716 O O . PRO B 1 43 ? 12.117 37.906 7.625 1 96.44 43 PRO B O 1
ATOM 1719 N N . HIS B 1 44 ? 13.844 39.344 7.27 1 95.81 44 HIS B N 1
ATOM 1720 C CA . HIS B 1 44 ? 13.055 40.344 6.566 1 95.81 44 HIS B CA 1
ATOM 1721 C C . HIS B 1 44 ? 12.25 39.719 5.434 1 95.81 44 HIS B C 1
ATOM 1723 O O . HIS B 1 44 ? 11.055 39.969 5.301 1 95.81 44 HIS B O 1
ATOM 1729 N N . ASN B 1 45 ? 12.844 38.938 4.641 1 96.56 45 ASN B N 1
ATOM 1730 C CA . ASN B 1 45 ? 12.195 38.344 3.469 1 96.56 45 ASN B CA 1
ATOM 1731 C C . ASN B 1 45 ? 11.062 37.406 3.867 1 96.56 45 ASN B C 1
ATOM 1733 O O . ASN B 1 45 ? 10.031 37.375 3.201 1 96.56 45 ASN B O 1
ATOM 1737 N N . SER B 1 46 ? 11.2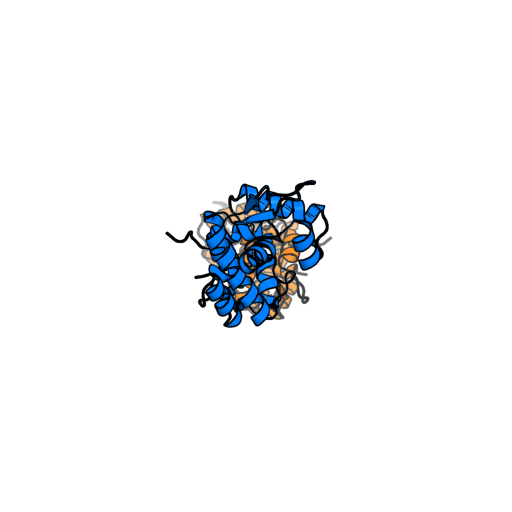42 36.656 4.938 1 96.88 46 SER B N 1
ATOM 1738 C CA . SER B 1 46 ? 10.203 35.719 5.406 1 96.88 46 SER B CA 1
ATOM 1739 C C . SER B 1 46 ? 8.969 36.5 5.879 1 96.88 46 SER B C 1
ATOM 1741 O O . SER B 1 46 ? 7.844 36.094 5.551 1 96.88 46 SER B O 1
ATOM 1743 N N . LEU B 1 47 ? 9.172 37.5 6.625 1 97.12 47 LEU B N 1
ATOM 1744 C CA . LEU B 1 47 ? 8.039 38.281 7.117 1 97.12 47 LEU B CA 1
ATOM 1745 C C . LEU B 1 47 ? 7.336 39.031 5.973 1 97.12 47 LEU B C 1
ATOM 1747 O O . LEU B 1 47 ? 6.109 39.094 5.949 1 97.12 47 LEU B O 1
ATOM 1751 N N . THR B 1 48 ? 8.109 39.594 5.055 1 97 48 THR B N 1
ATOM 1752 C CA . THR B 1 48 ? 7.52 40.281 3.895 1 97 48 THR B CA 1
ATOM 1753 C C . THR B 1 48 ? 6.621 39.312 3.123 1 97 48 THR B C 1
ATOM 1755 O O . THR B 1 48 ? 5.5 39.656 2.75 1 97 48 THR B O 1
ATOM 1758 N N . ARG B 1 49 ? 7.125 38.125 2.92 1 97.69 49 ARG B N 1
ATOM 1759 C CA . ARG B 1 49 ? 6.348 37.125 2.207 1 97.69 49 ARG B CA 1
ATOM 1760 C C . ARG B 1 49 ? 5.059 36.781 2.957 1 97.69 49 ARG B C 1
ATOM 1762 O O . ARG B 1 49 ? 4 36.625 2.342 1 97.69 49 ARG B O 1
ATOM 1769 N N . CYS B 1 50 ? 5.164 36.719 4.258 1 97.88 50 CYS B N 1
ATOM 1770 C CA . CYS B 1 50 ? 3.994 36.438 5.082 1 97.88 50 CYS B CA 1
ATOM 1771 C C . CYS B 1 50 ? 2.973 37.562 4.973 1 97.88 50 CYS B C 1
ATOM 1773 O O . CYS B 1 50 ? 1.789 37.312 4.738 1 97.88 50 CYS B O 1
ATOM 1775 N N . LEU B 1 51 ? 3.402 38.719 5.082 1 97.62 51 LEU B N 1
ATOM 1776 C CA . LEU B 1 51 ? 2.492 39.875 5.07 1 97.62 51 LEU B CA 1
ATOM 1777 C C . LEU B 1 51 ? 1.848 40.031 3.697 1 97.62 51 LEU B C 1
ATOM 1779 O O . LEU B 1 51 ? 0.689 40.438 3.596 1 97.62 51 LEU B O 1
ATOM 1783 N N . VAL B 1 52 ? 2.643 39.781 2.66 1 97.81 52 VAL B N 1
ATOM 1784 C CA . VAL B 1 52 ? 2.086 39.812 1.311 1 97.81 52 VAL B CA 1
ATOM 1785 C C . VAL B 1 52 ? 0.945 38.812 1.206 1 97.81 52 VAL B C 1
ATOM 1787 O O . VAL B 1 52 ? -0.122 39.125 0.674 1 97.81 52 VAL B O 1
ATOM 1790 N N . HIS B 1 53 ? 1.12 37.656 1.752 1 98.25 53 HIS B N 1
ATOM 1791 C CA . HIS B 1 53 ? 0.103 36.625 1.719 1 98.25 53 HIS B CA 1
ATOM 1792 C C . HIS B 1 53 ? -1.14 37.031 2.498 1 98.25 53 HIS B C 1
ATOM 1794 O O . HIS B 1 53 ? -2.262 36.906 2.008 1 98.25 53 HIS B O 1
ATOM 1800 N N . LEU B 1 54 ? -0.904 37.531 3.662 1 98.44 54 LEU B N 1
ATOM 1801 C CA . LEU B 1 54 ? -2.025 37.938 4.512 1 98.44 54 LEU B CA 1
ATOM 1802 C C . LEU B 1 54 ? -2.822 39.062 3.869 1 98.44 54 LEU B C 1
ATOM 1804 O O . LEU B 1 54 ? -4.051 39.094 3.965 1 98.44 54 LEU B O 1
ATOM 1808 N N . LYS B 1 55 ? -2.15 39.906 3.285 1 97.69 55 LYS B N 1
ATOM 1809 C CA . LYS B 1 55 ? -2.814 41 2.57 1 97.69 55 LYS B CA 1
ATOM 1810 C C . LYS B 1 55 ? -3.621 40.469 1.389 1 97.69 55 LYS B C 1
ATOM 1812 O O . LYS B 1 55 ? -4.758 40.906 1.164 1 97.69 55 LYS B O 1
ATOM 1817 N N . ALA B 1 56 ? -2.971 39.625 0.635 1 97.75 56 ALA B N 1
ATOM 1818 C CA . ALA B 1 56 ? -3.641 39.031 -0.519 1 97.75 56 ALA B CA 1
ATOM 1819 C C . ALA B 1 56 ? -4.91 38.281 -0.099 1 97.75 56 ALA B C 1
ATOM 1821 O O . ALA B 1 56 ? -5.898 38.281 -0.839 1 97.75 56 ALA B O 1
ATOM 1822 N N . CYS B 1 57 ? -4.914 37.719 1.111 1 97.88 57 CYS B N 1
ATOM 1823 C CA . CYS B 1 57 ? -6.074 37 1.639 1 97.88 57 CYS B CA 1
ATOM 1824 C C . CYS B 1 57 ? -7.133 37.969 2.143 1 97.88 57 CYS B C 1
ATOM 1826 O O . CYS B 1 57 ? -8.258 37.562 2.445 1 97.88 57 CYS B O 1
ATOM 1828 N N . GLY B 1 58 ? -6.727 39.219 2.287 1 97.5 58 GLY B N 1
ATOM 1829 C CA . GLY B 1 58 ? -7.656 40.25 2.727 1 97.5 58 GLY B CA 1
ATOM 1830 C C . GLY B 1 58 ? -7.777 40.344 4.234 1 97.5 58 GLY B C 1
ATOM 1831 O O . GLY B 1 58 ? -8.766 40.875 4.754 1 97.5 58 GLY B O 1
ATOM 1832 N N . TRP B 1 59 ? -6.797 39.875 5.016 1 98.19 59 TRP B N 1
ATOM 1833 C CA . TRP B 1 59 ? -6.918 39.781 6.469 1 98.19 59 TRP B CA 1
ATOM 1834 C C . TRP B 1 59 ? -6.156 40.906 7.152 1 98.19 59 TRP B C 1
ATOM 1836 O O . TRP B 1 59 ? -6.434 41.25 8.305 1 98.19 59 TRP B O 1
ATOM 1846 N N . VAL B 1 60 ? -5.18 41.5 6.469 1 97.94 60 VAL B N 1
ATOM 1847 C CA . VAL B 1 60 ? -4.301 42.531 7.039 1 97.94 60 VAL B CA 1
ATOM 1848 C C . VAL B 1 60 ? -4.152 43.688 6.062 1 97.94 60 VAL B C 1
ATOM 1850 O O . VAL B 1 60 ? -4.156 43.5 4.844 1 97.94 60 VAL B O 1
ATOM 1853 N N . VAL B 1 61 ? -4.039 44.906 6.598 1 95.81 61 VAL B N 1
ATOM 1854 C CA . VAL B 1 61 ? -3.781 46.094 5.793 1 95.81 61 VAL B CA 1
ATOM 1855 C C . VAL B 1 61 ? -2.762 46.969 6.5 1 95.81 61 VAL B C 1
ATOM 1857 O O . VAL B 1 61 ? -2.695 47 7.73 1 95.81 61 VAL B O 1
ATOM 1860 N N . PRO B 1 62 ? -1.964 47.594 5.707 1 92.62 62 PRO B N 1
ATOM 1861 C CA . PRO B 1 62 ? -1.104 48.594 6.324 1 92.62 62 PRO B CA 1
ATOM 1862 C C . PRO B 1 62 ? -1.881 49.844 6.789 1 92.62 62 PRO B C 1
ATOM 1864 O O . PRO B 1 62 ? -2.834 50.25 6.125 1 92.62 62 PRO B O 1
ATOM 1867 N N . ASN B 1 63 ? -1.774 50.188 7.953 1 84.69 63 ASN B N 1
ATOM 1868 C CA . ASN B 1 63 ? -2.312 51.469 8.477 1 84.69 63 ASN B CA 1
ATOM 1869 C C . ASN B 1 63 ? -1.255 52.562 8.484 1 84.69 63 ASN B C 1
ATOM 1871 O O . ASN B 1 63 ? -0.243 52.438 9.18 1 84.69 63 ASN B O 1
ATOM 1875 N N . SER B 1 64 ? -1.303 53.5 7.43 1 72.75 64 SER B N 1
ATOM 1876 C CA . SER B 1 64 ? -0.315 54.562 7.293 1 72.75 64 SER B CA 1
ATOM 1877 C C . SER B 1 64 ? -0.362 55.5 8.484 1 72.75 64 SER B C 1
ATOM 1879 O O . SER B 1 64 ? -1.396 56.125 8.758 1 72.75 64 SER B O 1
ATOM 1881 N N . GLY B 1 65 ? -0.141 55.062 9.82 1 60.12 65 GLY B N 1
ATOM 1882 C CA . GLY B 1 65 ? -0.143 55.969 10.961 1 60.12 65 GLY B CA 1
ATOM 1883 C C . GLY B 1 65 ? 0.601 57.25 10.688 1 60.12 65 GLY B C 1
ATOM 1884 O O . GLY B 1 65 ? 1.188 57.438 9.617 1 60.12 65 GLY B O 1
ATOM 1885 N N . HIS B 1 66 ? 0.241 58.219 11.797 1 54.41 66 HIS B N 1
ATOM 1886 C CA . HIS B 1 66 ? 0.666 59.625 11.945 1 54.41 66 HIS B CA 1
ATOM 1887 C C . HIS B 1 66 ? 2.078 59.688 12.508 1 54.41 66 HIS B C 1
ATOM 1889 O O . HIS B 1 66 ? 2.391 59.062 13.516 1 54.41 66 HIS B O 1
ATOM 1895 N N . GLY B 1 67 ? 3.283 59.656 11.727 1 51.84 67 GLY B N 1
ATOM 1896 C CA . GLY B 1 67 ? 4.621 60.094 12.078 1 51.84 67 GLY B CA 1
ATOM 1897 C C . GLY B 1 67 ? 5.625 59.906 10.961 1 51.84 67 GLY B C 1
ATOM 1898 O O . GLY B 1 67 ? 5.328 59.281 9.945 1 51.84 67 GLY B O 1
ATOM 1899 N N . HIS B 1 68 ? 6.555 60.906 10.656 1 50.19 68 HIS B N 1
ATOM 1900 C CA . HIS B 1 68 ? 7.684 60.906 9.734 1 50.19 68 HIS B CA 1
ATOM 1901 C C . HIS B 1 68 ? 8.875 60.156 10.312 1 50.19 68 HIS B C 1
ATOM 1903 O O . HIS B 1 68 ? 9.273 60.406 11.453 1 50.19 68 HIS B O 1
ATOM 1909 N N . PRO B 1 69 ? 9.773 59.281 9.453 1 54 69 PRO B N 1
ATOM 1910 C CA . PRO B 1 69 ? 9.531 58.375 8.32 1 54 69 PRO B CA 1
ATOM 1911 C C . PRO B 1 69 ? 8.445 57.344 8.617 1 54 69 PRO B C 1
ATOM 1913 O O . PRO B 1 69 ? 8.383 56.812 9.727 1 54 69 PRO B O 1
ATOM 1916 N N . LEU B 1 70 ? 7.352 57.156 8 1 56.22 70 LEU B N 1
ATOM 1917 C CA . LEU B 1 70 ? 6.105 56.406 8.203 1 56.22 70 LEU B CA 1
ATOM 1918 C C . LEU B 1 70 ? 6.352 54.906 8.211 1 56.22 70 LEU B C 1
ATOM 1920 O O . LEU B 1 70 ? 6.867 54.344 7.238 1 56.22 70 LEU B O 1
ATOM 1924 N N . ARG B 1 71 ? 6.727 54.344 9.352 1 64.12 71 ARG B N 1
ATOM 1925 C CA . ARG B 1 71 ? 6.723 52.875 9.328 1 64.12 71 ARG B CA 1
ATOM 1926 C C . ARG B 1 71 ? 5.316 52.312 9.531 1 64.12 71 ARG B C 1
ATOM 1928 O O . ARG B 1 71 ? 4.68 52.594 10.555 1 64.12 71 ARG B O 1
ATOM 1935 N N . PRO B 1 72 ? 4.754 51.688 8.477 1 72 72 PRO B N 1
ATOM 1936 C CA . PRO B 1 72 ? 3.352 51.281 8.516 1 72 72 PRO B CA 1
ATOM 1937 C C . PRO B 1 72 ? 3.086 50.219 9.586 1 72 72 PRO B C 1
ATOM 1939 O O . PRO B 1 72 ? 3.934 49.344 9.836 1 72 72 PRO B O 1
ATOM 1942 N N . GLU B 1 73 ? 2.152 50.594 10.43 1 90.31 73 GLU B N 1
ATOM 1943 C CA . GLU B 1 73 ? 1.589 49.531 11.281 1 90.31 73 GLU B CA 1
ATOM 1944 C C . GLU B 1 73 ? 0.662 48.625 10.484 1 90.31 73 GLU B C 1
ATOM 1946 O O . GLU B 1 73 ? -0.002 49.062 9.547 1 90.31 73 GLU B O 1
ATOM 1951 N N . TYR B 1 74 ? 0.731 47.438 10.703 1 95.75 74 TYR B N 1
ATOM 1952 C CA . TYR B 1 74 ? -0.18 46.469 10.102 1 95.75 74 TYR B CA 1
ATOM 1953 C C . TYR B 1 74 ? -1.341 46.156 11.039 1 95.75 74 TYR B C 1
ATOM 1955 O O . TYR B 1 74 ? -1.133 45.844 12.219 1 95.75 74 TYR B O 1
ATOM 1963 N N . VAL B 1 75 ? -2.529 46.312 10.516 1 96.19 75 VAL B N 1
ATOM 1964 C CA . VAL B 1 75 ? -3.721 46.094 11.328 1 96.19 75 VAL B CA 1
ATOM 1965 C C . VAL B 1 75 ? -4.633 45.062 10.648 1 96.19 75 VAL B C 1
ATOM 1967 O O . VAL B 1 75 ? -4.512 44.812 9.445 1 96.19 75 VAL B O 1
ATOM 1970 N N . LEU B 1 76 ? -5.504 44.469 11.438 1 97.25 76 LEU B N 1
ATOM 1971 C CA . LEU B 1 76 ? -6.449 43.469 10.922 1 97.25 76 LEU B CA 1
ATOM 1972 C C . LEU B 1 76 ? -7.617 44.188 10.219 1 97.25 76 LEU B C 1
ATOM 1974 O O . LEU B 1 76 ? -8.102 45.219 10.68 1 97.25 76 LEU B O 1
ATOM 1978 N N . THR B 1 77 ? -7.996 43.625 9.117 1 96.69 77 THR B N 1
ATOM 1979 C CA . THR B 1 77 ? -9.266 44.031 8.523 1 96.69 77 THR B CA 1
ATOM 1980 C C . THR B 1 77 ? -10.438 43.438 9.297 1 96.69 77 THR B C 1
ATOM 1982 O O . THR B 1 77 ? -10.242 42.656 10.227 1 96.69 77 THR B O 1
ATOM 1985 N N . GLU B 1 78 ? -11.641 43.844 8.914 1 95.31 78 GLU B N 1
ATOM 1986 C CA . GLU B 1 78 ? -12.828 43.219 9.508 1 95.31 78 GLU B CA 1
ATOM 1987 C C . GLU B 1 78 ? -12.844 41.719 9.273 1 95.31 78 GLU B C 1
ATOM 1989 O O . GLU B 1 78 ? -13.148 40.938 10.18 1 95.31 78 GLU B O 1
ATOM 1994 N N . ALA B 1 79 ? -12.492 41.344 8.055 1 94.94 79 ALA B N 1
ATOM 1995 C CA . ALA B 1 79 ? -12.445 39.906 7.699 1 94.94 79 ALA B CA 1
ATOM 1996 C C . ALA B 1 79 ? -11.336 39.188 8.453 1 94.94 79 ALA B C 1
ATOM 1998 O O . ALA B 1 79 ? -11.453 38 8.766 1 94.94 79 ALA B O 1
ATOM 1999 N N . GLY B 1 80 ? -10.297 39.875 8.789 1 97 80 GLY B N 1
ATOM 2000 C CA . GLY B 1 80 ? -9.133 39.281 9.445 1 97 80 GLY B CA 1
ATOM 2001 C C . GLY B 1 80 ? -9.336 39.062 10.93 1 97 80 GLY B C 1
ATOM 2002 O O . GLY B 1 80 ? -8.625 38.281 11.547 1 97 80 GLY B O 1
ATOM 2003 N N . LEU B 1 81 ? -10.297 39.812 11.484 1 96.06 81 LEU B N 1
ATOM 2004 C CA . LEU B 1 81 ? -10.508 39.75 12.93 1 96.06 81 LEU B CA 1
ATOM 2005 C C . LEU B 1 81 ? -10.906 38.344 13.359 1 96.06 81 LEU B C 1
ATOM 2007 O O . LEU B 1 81 ? -10.312 37.781 14.289 1 96.06 81 LEU B O 1
ATOM 2011 N N . ALA B 1 82 ? -11.852 37.812 12.688 1 93.19 82 ALA B N 1
ATOM 2012 C CA . ALA B 1 82 ? -12.312 36.469 13.055 1 93.19 82 ALA B CA 1
ATOM 2013 C C . ALA B 1 82 ? -11.227 35.438 12.797 1 93.19 82 ALA B C 1
ATOM 2015 O O . ALA B 1 82 ? -11.062 34.5 13.586 1 93.19 82 ALA B O 1
ATOM 2016 N N . VAL B 1 83 ? -10.484 35.625 11.727 1 96.06 83 VAL B N 1
ATOM 2017 C CA . VAL B 1 83 ? -9.422 34.688 11.375 1 96.06 83 VAL B CA 1
ATOM 2018 C C . VAL B 1 83 ? -8.297 34.75 12.406 1 96.06 83 VAL B C 1
ATOM 2020 O O . VAL B 1 83 ? -7.766 33.75 12.836 1 96.06 83 VAL B O 1
ATOM 2023 N N . ALA B 1 84 ? -8.023 35.906 12.836 1 97.12 84 ALA B N 1
ATOM 2024 C CA . ALA B 1 84 ? -6.969 36.125 13.82 1 97.12 84 ALA B CA 1
ATOM 2025 C C . ALA B 1 84 ? -7.352 35.531 15.172 1 97.12 84 ALA B C 1
ATOM 2027 O O . ALA B 1 84 ? -6.5 35 15.891 1 97.12 84 ALA B O 1
ATOM 2028 N N . ALA B 1 85 ? -8.609 35.688 15.484 1 95.44 85 ALA B N 1
ATOM 2029 C CA . ALA B 1 85 ? -9.078 35.062 16.719 1 95.44 85 ALA B CA 1
ATOM 2030 C C . ALA B 1 85 ? -8.906 33.531 16.672 1 95.44 85 ALA B C 1
ATOM 2032 O O . ALA B 1 85 ? -8.539 32.938 17.672 1 95.44 85 ALA B O 1
ATOM 2033 N N . LEU B 1 86 ? -9.211 32.969 15.57 1 95.06 86 LEU B N 1
ATOM 2034 C CA . LEU B 1 86 ? -9 31.531 15.375 1 95.06 86 LEU B CA 1
ATOM 2035 C C . LEU B 1 86 ? -7.527 31.172 15.523 1 95.06 86 LEU B C 1
ATOM 2037 O O . LEU B 1 86 ? -7.188 30.203 16.188 1 95.06 86 LEU B O 1
ATOM 2041 N N . CYS B 1 87 ? -6.684 31.953 14.914 1 96.06 87 CYS B N 1
ATOM 2042 C CA . CYS B 1 87 ? -5.246 31.703 14.992 1 96.06 87 CYS B CA 1
ATOM 2043 C C . CYS B 1 87 ? -4.758 31.766 16.438 1 96.06 87 CYS B C 1
ATOM 2045 O O . CYS B 1 87 ? -3.898 30.984 16.844 1 96.06 87 CYS B O 1
ATOM 2047 N N . ALA B 1 88 ? -5.328 32.688 17.156 1 95.75 88 ALA B N 1
ATOM 2048 C CA . ALA B 1 88 ? -4.973 32.812 18.578 1 95.75 88 ALA B CA 1
ATOM 2049 C C . ALA B 1 88 ? -5.355 31.531 19.328 1 95.75 88 ALA B C 1
ATOM 2051 O O . ALA B 1 88 ? -4.582 31.047 20.156 1 95.75 88 ALA B O 1
ATOM 2052 N N . ARG B 1 89 ? -6.551 31.047 19.047 1 95 89 ARG B N 1
ATOM 2053 C CA . ARG B 1 89 ? -7 29.828 19.688 1 95 89 ARG B CA 1
ATOM 2054 C C . ARG B 1 89 ? -6.105 28.641 19.312 1 95 89 ARG B C 1
ATOM 2056 O O . ARG B 1 89 ? -5.793 27.797 20.156 1 95 89 ARG B O 1
ATOM 2063 N N . ILE B 1 90 ? -5.703 28.594 18.078 1 94.56 90 ILE B N 1
ATOM 2064 C CA . ILE B 1 90 ? -4.832 27.531 17.594 1 94.56 90 ILE B CA 1
ATOM 2065 C C . ILE B 1 90 ? -3.496 27.578 18.328 1 94.56 90 ILE B C 1
ATOM 2067 O O . ILE B 1 90 ? -2.992 26.547 18.797 1 94.56 90 ILE B O 1
ATOM 2071 N N . GLU B 1 91 ? -2.975 28.766 18.453 1 94.56 91 GLU B N 1
ATOM 2072 C CA . GLU B 1 91 ? -1.683 28.922 19.125 1 94.56 91 GLU B CA 1
ATOM 2073 C C . GLU B 1 91 ? -1.768 28.516 20.594 1 94.56 91 GLU B C 1
ATOM 2075 O O . GLU B 1 91 ? -0.836 27.922 21.141 1 94.56 91 GLU B O 1
ATOM 2080 N N . VAL B 1 92 ? -2.818 28.844 21.234 1 95.06 92 VAL B N 1
ATOM 2081 C CA . VAL B 1 92 ? -3.012 28.469 22.641 1 95.06 92 VAL B CA 1
ATOM 2082 C C . VAL B 1 92 ? -3.062 26.938 22.75 1 95.06 92 VAL B C 1
ATOM 2084 O O . VAL B 1 92 ? -2.428 26.359 23.641 1 95.06 92 VAL B O 1
ATOM 2087 N N . ALA B 1 93 ? -3.824 26.359 21.891 1 95.31 93 ALA B N 1
ATOM 2088 C CA . ALA B 1 93 ? -3.936 24.906 21.891 1 95.31 93 ALA B CA 1
ATOM 2089 C C . ALA B 1 93 ? -2.584 24.25 21.641 1 95.31 93 ALA B C 1
ATOM 2091 O O . ALA B 1 93 ? -2.217 23.281 22.312 1 95.31 93 ALA B O 1
ATOM 2092 N N . ARG B 1 94 ? -1.874 24.734 20.625 1 94.69 94 ARG B N 1
ATOM 2093 C CA . ARG B 1 94 ? -0.552 24.203 20.312 1 94.69 94 ARG B CA 1
ATOM 2094 C C . ARG B 1 94 ? 0.372 24.281 21.531 1 94.69 94 ARG B C 1
ATOM 2096 O O . ARG B 1 94 ? 1.109 23.344 21.812 1 94.69 94 ARG B O 1
ATOM 2103 N N . ALA B 1 95 ? 0.329 25.375 22.172 1 94.56 95 ALA B N 1
ATOM 2104 C CA . ALA B 1 95 ? 1.154 25.562 23.359 1 94.56 95 ALA B CA 1
ATOM 2105 C C . ALA B 1 95 ? 0.768 24.562 24.453 1 94.56 95 ALA B C 1
ATOM 2107 O O . AL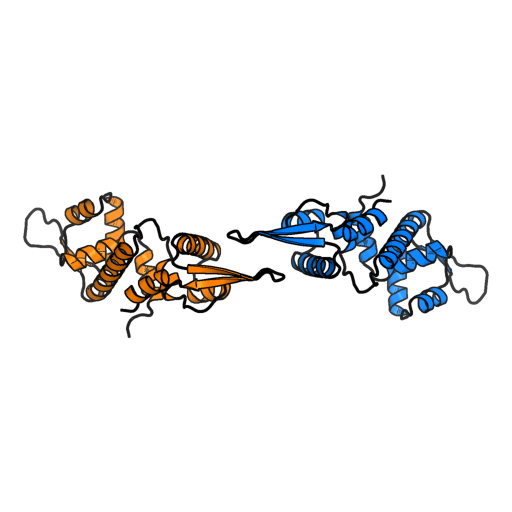A B 1 95 ? 1.637 23.953 25.094 1 94.56 95 ALA B O 1
ATOM 2108 N N . ARG B 1 96 ? -0.501 24.438 24.656 1 95.88 96 ARG B N 1
ATOM 2109 C CA . ARG B 1 96 ? -1.011 23.516 25.672 1 95.88 96 ARG B CA 1
ATOM 2110 C C . ARG B 1 96 ? -0.597 22.078 25.359 1 95.88 96 ARG B C 1
ATOM 2112 O O . ARG B 1 96 ? -0.285 21.297 26.266 1 95.88 96 ARG B O 1
ATOM 2119 N N . LEU B 1 97 ? -0.567 21.797 24.125 1 96.31 97 LEU B N 1
ATOM 2120 C CA . LEU B 1 97 ? -0.297 20.422 23.703 1 96.31 97 LEU B CA 1
ATOM 2121 C C . LEU B 1 97 ? 1.189 20.219 23.422 1 96.31 97 LEU B C 1
ATOM 2123 O O . LEU B 1 97 ? 1.601 19.156 22.953 1 96.31 97 LEU B O 1
ATOM 2127 N N . LYS B 1 98 ? 2.012 21.266 23.656 1 95.25 98 LYS B N 1
ATOM 2128 C CA . LYS B 1 98 ? 3.465 21.25 23.5 1 95.25 98 LYS B CA 1
ATOM 2129 C C . LYS B 1 98 ? 3.859 20.922 22.062 1 95.25 98 LYS B C 1
ATOM 2131 O O . LYS B 1 98 ? 4.727 20.078 21.828 1 95.25 98 LYS B O 1
ATOM 2136 N N . LEU B 1 99 ? 3.123 21.562 21.172 1 94.25 99 LEU B N 1
ATOM 2137 C CA . LEU B 1 99 ? 3.422 21.469 19.75 1 94.25 99 LEU B CA 1
ATOM 2138 C C . LEU B 1 99 ? 4.141 22.719 19.25 1 94.25 99 LEU B C 1
ATOM 2140 O O . LEU B 1 99 ? 3.598 23.828 19.344 1 94.25 99 LEU B O 1
ATOM 2144 N N . GLY B 1 100 ? 5.266 22.469 18.734 1 85.06 100 GLY B N 1
ATOM 2145 C CA . GLY B 1 100 ? 6.016 23.594 18.203 1 85.06 100 GLY B CA 1
ATOM 2146 C C . GLY B 1 100 ? 5.707 23.906 16.766 1 85.06 100 GLY B C 1
ATOM 2147 O O . GLY B 1 100 ? 5.023 23.125 16.078 1 85.06 100 GLY B O 1
ATOM 2148 N N . PRO B 1 101 ? 6.133 25.094 16.297 1 74.06 101 PRO B N 1
ATOM 2149 C CA . PRO B 1 101 ? 5.871 25.516 14.922 1 74.06 101 PRO B CA 1
ATOM 2150 C C . PRO B 1 101 ? 6.406 24.531 13.891 1 74.06 101 PRO B C 1
ATOM 2152 O O . PRO B 1 101 ? 5.832 24.375 12.805 1 74.06 101 PRO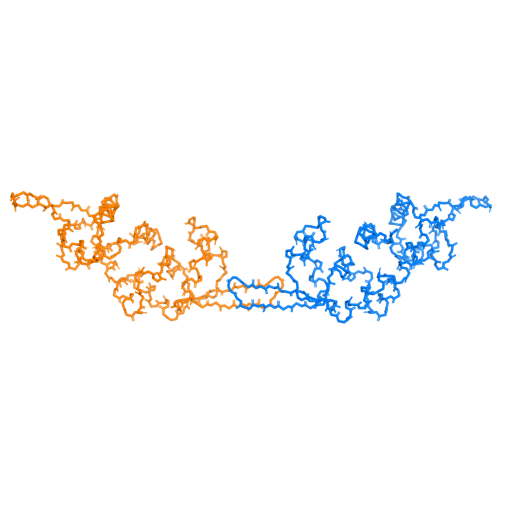 B O 1
ATOM 2155 N N . GLY B 1 102 ? 7.363 23.812 14.195 1 80.88 102 GLY B N 1
ATOM 2156 C CA . GLY B 1 102 ? 7.98 22.906 13.242 1 80.88 102 GLY B CA 1
ATOM 2157 C C . GLY B 1 102 ? 7.484 21.484 13.359 1 80.88 102 GLY B C 1
ATOM 2158 O O . GLY B 1 102 ? 7.816 20.625 12.523 1 80.88 102 GLY B O 1
ATOM 2159 N N . ASP B 1 103 ? 6.57 21.234 14.219 1 88.94 103 ASP B N 1
ATOM 2160 C CA . ASP B 1 103 ? 6.18 19.859 14.5 1 88.94 103 ASP B CA 1
ATOM 2161 C C . ASP B 1 103 ? 5.105 19.375 13.523 1 88.94 103 ASP B C 1
ATOM 2163 O O . ASP B 1 103 ? 4.938 18.172 13.328 1 88.94 103 ASP B O 1
ATOM 2167 N N . LEU B 1 104 ? 4.43 20.328 12.945 1 91.69 104 LEU B N 1
ATOM 2168 C CA . LEU B 1 104 ? 3.289 19.969 12.117 1 91.69 104 LEU B CA 1
ATOM 2169 C C . LEU B 1 104 ? 3.445 20.516 10.703 1 91.69 104 LEU B C 1
ATOM 2171 O O . LEU B 1 104 ? 3.512 21.734 10.508 1 91.69 104 LEU B O 1
ATOM 2175 N N . PRO B 1 105 ? 3.562 19.625 9.789 1 93.88 105 PRO B N 1
ATOM 2176 C CA . PRO B 1 105 ? 3.67 20.094 8.406 1 93.88 105 PRO B CA 1
ATOM 2177 C C . PRO B 1 105 ? 2.355 20.641 7.863 1 93.88 105 PRO B C 1
ATOM 2179 O O . PRO B 1 105 ? 1.334 20.609 8.555 1 93.88 105 PRO B O 1
ATOM 2182 N N . ARG B 1 106 ? 2.561 21.078 6.629 1 91.5 106 ARG B N 1
ATOM 2183 C CA . ARG B 1 106 ? 1.369 21.547 5.934 1 91.5 106 ARG B CA 1
ATOM 2184 C C . ARG B 1 106 ? 0.287 20.469 5.906 1 91.5 106 ARG B C 1
ATOM 2186 O O . ARG B 1 106 ? 0.592 19.281 5.895 1 91.5 106 ARG B O 1
ATOM 2193 N N . TRP B 1 107 ? -0.949 20.75 6 1 94.12 107 TRP B N 1
ATOM 2194 C CA . TRP B 1 107 ? -2.141 19.906 5.91 1 94.12 107 TRP B CA 1
ATOM 2195 C C . TRP B 1 107 ? -2.514 19.344 7.273 1 94.12 107 TRP B C 1
ATOM 2197 O O . TRP B 1 107 ? -3.555 18.703 7.422 1 94.12 107 TRP B O 1
ATOM 2207 N N . SER B 1 108 ? -1.604 19.578 8.289 1 96.06 108 SER B N 1
ATOM 2208 C CA . SER B 1 108 ? -1.841 18.953 9.586 1 96.06 108 SER B CA 1
ATOM 2209 C C . SER B 1 108 ? -3.148 19.438 10.203 1 96.06 108 SER B C 1
ATOM 2211 O O . SER B 1 108 ? -3.928 18.641 10.727 1 96.06 108 SER B O 1
ATOM 2213 N N . LEU B 1 109 ? -3.396 20.656 10.109 1 95.06 109 LEU B N 1
ATOM 2214 C CA . LEU B 1 109 ? -4.586 21.203 10.75 1 95.06 109 LEU B CA 1
ATOM 2215 C C . LEU B 1 109 ? -5.848 20.797 9.992 1 95.06 109 LEU B C 1
ATOM 2217 O O . LEU B 1 109 ? -6.809 20.312 10.594 1 95.06 109 LEU B O 1
ATOM 2221 N N . PRO B 1 110 ? -5.879 20.984 8.656 1 94.38 110 PRO B N 1
ATOM 2222 C CA . PRO B 1 110 ? -7.047 20.469 7.938 1 94.38 110 PRO B CA 1
ATOM 2223 C C . PRO B 1 110 ? -7.285 18.984 8.172 1 94.38 110 PRO B C 1
ATOM 2225 O O . PRO B 1 110 ? -8.43 18.531 8.242 1 94.38 110 PRO B O 1
ATOM 2228 N N . LEU B 1 111 ? -6.195 18.25 8.312 1 95.88 111 LEU B N 1
ATOM 2229 C CA . LEU B 1 111 ? -6.293 16.812 8.539 1 95.88 111 LEU B CA 1
ATOM 2230 C C . LEU B 1 111 ? -6.949 16.516 9.891 1 95.88 111 LEU B C 1
ATOM 2232 O O . LEU B 1 111 ? -7.871 15.703 9.969 1 95.88 111 LEU B O 1
ATOM 2236 N N . VAL B 1 112 ? -6.5 17.188 10.906 1 95.19 112 VAL B N 1
ATOM 2237 C CA . VAL B 1 112 ? -6.984 16.969 12.266 1 95.19 112 VAL B CA 1
ATOM 2238 C C . VAL B 1 112 ? -8.461 17.328 12.359 1 95.19 112 VAL B C 1
ATOM 2240 O O . VAL B 1 112 ? -9.25 16.625 12.984 1 95.19 112 VAL B O 1
ATOM 2243 N N . VAL B 1 113 ? -8.867 18.375 11.703 1 92.88 113 VAL B N 1
ATOM 2244 C CA . VAL B 1 113 ? -10.258 18.812 11.758 1 92.88 113 VAL B CA 1
ATOM 2245 C C . VAL B 1 113 ? -11.133 17.891 10.93 1 92.88 113 VAL B C 1
ATOM 2247 O O . VAL B 1 113 ? -12.297 17.656 11.266 1 92.88 113 VAL B O 1
ATOM 2250 N N . GLY B 1 114 ? -10.586 17.375 9.906 1 89.75 114 GLY B N 1
ATOM 2251 C CA . GLY B 1 114 ? -11.359 16.547 9 1 89.75 114 GLY B CA 1
ATOM 2252 C C . GLY B 1 114 ? -11.469 15.102 9.469 1 89.75 114 GLY B C 1
ATOM 2253 O O . GLY B 1 114 ? -12.32 14.352 8.977 1 89.75 114 GLY B O 1
ATOM 2254 N N . LEU B 1 115 ? -10.609 14.812 10.422 1 92.81 115 LEU B N 1
ATOM 2255 C CA . LEU B 1 115 ? -10.594 13.445 10.914 1 92.81 115 LEU B CA 1
ATOM 2256 C C . LEU B 1 115 ? -11.43 13.312 12.188 1 92.81 115 LEU B C 1
ATOM 2258 O O . LEU B 1 115 ? -11.484 14.242 12.992 1 92.81 115 LEU B O 1
ATOM 2262 N N . GLY B 1 116 ? -12.227 12.367 12.391 1 88.69 116 GLY B N 1
ATOM 2263 C CA . GLY B 1 116 ? -13.023 12.094 13.578 1 88.69 116 GLY B CA 1
ATOM 2264 C C . GLY B 1 116 ? -12.469 10.953 14.414 1 88.69 116 GLY B C 1
ATOM 2265 O O . GLY B 1 116 ? -11.352 10.492 14.18 1 88.69 116 GLY B O 1
ATOM 2266 N N . PRO B 1 117 ? -13.227 10.617 15.414 1 91.81 117 PRO B N 1
ATOM 2267 C CA . PRO B 1 117 ? -12.789 9.547 16.312 1 91.81 117 PRO B CA 1
ATOM 2268 C C . PRO B 1 117 ? -12.945 8.156 15.703 1 91.81 117 PRO B C 1
ATOM 2270 O O . PRO B 1 117 ? -12.43 7.176 16.25 1 91.81 117 PRO B O 1
ATOM 2273 N N . ASP B 1 118 ? -13.594 8.117 14.664 1 95.69 118 ASP B N 1
ATOM 2274 C CA . ASP B 1 118 ? -13.836 6.824 14.023 1 95.69 118 ASP B CA 1
ATOM 2275 C C . ASP B 1 118 ? -12.703 6.461 13.07 1 95.69 118 ASP B C 1
ATOM 2277 O O . ASP B 1 118 ? -12.141 7.332 12.406 1 95.69 118 ASP B O 1
ATOM 2281 N N . TRP B 1 119 ? -12.422 5.199 13.062 1 98.19 119 TRP B N 1
ATOM 2282 C CA . TRP B 1 119 ? -11.375 4.707 12.172 1 98.19 119 TRP B CA 1
ATOM 2283 C C . TRP B 1 119 ? -11.695 5.027 10.719 1 98.19 119 TRP B C 1
ATOM 2285 O O . TRP B 1 119 ? -12.812 4.773 10.25 1 98.19 119 TRP B O 1
ATOM 2295 N N . THR B 1 120 ? -10.805 5.621 10.094 1 98 120 THR B N 1
ATOM 2296 C CA . THR B 1 120 ? -10.953 6.086 8.719 1 98 120 THR B CA 1
ATOM 2297 C C . THR B 1 120 ? -9.781 5.609 7.859 1 98 120 THR B C 1
ATOM 2299 O O . THR B 1 120 ? -8.656 5.508 8.336 1 98 120 THR B O 1
ATOM 2302 N N . ARG B 1 121 ? -10.047 5.332 6.562 1 97.88 121 ARG B N 1
ATOM 2303 C CA . ARG B 1 121 ? -9.008 4.859 5.652 1 97.88 121 ARG B CA 1
ATOM 2304 C C . ARG B 1 121 ? -8.289 6.031 4.984 1 97.88 121 ARG B C 1
ATOM 2306 O O . ARG B 1 121 ? -8.844 7.129 4.895 1 97.88 121 ARG B O 1
ATOM 2313 N N . PHE B 1 122 ? -7.02 5.77 4.434 1 98.12 122 PHE B N 1
ATOM 2314 C CA . PHE B 1 122 ? -6.176 6.762 3.773 1 98.12 122 PHE B CA 1
ATOM 2315 C C . PHE B 1 122 ? -6.938 7.461 2.654 1 98.12 122 PHE B C 1
ATOM 2317 O O . PHE B 1 122 ? -6.938 8.688 2.572 1 98.12 122 PHE B O 1
ATOM 2324 N N . GLY B 1 123 ? -7.559 6.648 1.873 1 97.69 123 GLY B N 1
ATOM 2325 C CA . GLY B 1 123 ? -8.258 7.188 0.719 1 97.69 123 GLY B CA 1
ATOM 2326 C C . GLY B 1 123 ? -9.383 8.133 1.093 1 97.69 123 GLY B C 1
ATOM 2327 O O . GLY B 1 123 ? -9.617 9.133 0.41 1 97.69 123 GLY B O 1
ATOM 2328 N N . GLU B 1 124 ? -10.141 7.809 2.104 1 97.31 124 GLU B N 1
ATOM 2329 C CA . GLU B 1 124 ? -11.219 8.664 2.578 1 97.31 124 GLU B CA 1
ATOM 2330 C C . GLU B 1 124 ? -10.688 10.008 3.07 1 97.31 124 GLU B C 1
ATOM 2332 O O . GLU B 1 124 ? -11.281 11.055 2.801 1 97.31 124 GLU B O 1
ATOM 2337 N N . ILE B 1 125 ? -9.586 9.961 3.816 1 96.94 125 ILE B N 1
ATOM 2338 C CA . ILE B 1 125 ? -8.945 11.18 4.293 1 96.94 125 ILE B CA 1
ATOM 2339 C C . ILE B 1 125 ? -8.492 12.023 3.104 1 96.94 125 ILE B C 1
ATOM 2341 O O . ILE B 1 125 ? -8.734 13.234 3.068 1 96.94 125 ILE B O 1
ATOM 2345 N N . GLN B 1 126 ? -7.879 11.398 2.178 1 96.75 126 GLN B N 1
ATOM 2346 C CA . GLN B 1 126 ? -7.398 12.078 0.984 1 96.75 126 GLN B CA 1
ATOM 2347 C C . GLN B 1 126 ? -8.531 12.789 0.26 1 96.75 126 GLN B C 1
ATOM 2349 O O . GLN B 1 126 ? -8.383 13.938 -0.165 1 96.75 126 GLN B O 1
ATOM 2354 N N . ALA B 1 127 ? -9.688 12.125 0.106 1 95.56 127 ALA B N 1
ATOM 2355 C CA . ALA B 1 127 ? -10.844 12.688 -0.588 1 95.56 127 ALA B CA 1
ATOM 2356 C C . ALA B 1 127 ? -11.352 13.945 0.118 1 95.56 127 ALA B C 1
ATOM 2358 O O . ALA B 1 127 ? -11.734 14.922 -0.534 1 95.56 127 ALA B O 1
ATOM 2359 N N . ARG B 1 128 ? -11.328 13.969 1.396 1 90.75 128 ARG B N 1
ATOM 2360 C CA . ARG B 1 128 ? -11.828 15.086 2.189 1 90.75 128 ARG B CA 1
ATOM 2361 C C . ARG B 1 128 ? -10.883 16.281 2.104 1 90.75 128 ARG B C 1
ATOM 2363 O O . ARG B 1 128 ? -11.312 17.438 2.232 1 90.75 128 ARG B O 1
ATOM 2370 N N . LEU B 1 129 ? -9.625 15.984 1.848 1 92.06 129 LEU B N 1
ATOM 2371 C CA . LEU B 1 129 ? -8.609 17.031 1.876 1 92.06 129 LEU B CA 1
ATOM 2372 C C . LEU B 1 129 ? -8.188 17.422 0.463 1 92.06 129 LEU B C 1
ATOM 2374 O O . LEU B 1 129 ? -7.148 18.062 0.273 1 92.06 129 LEU B O 1
ATOM 2378 N N . ALA B 1 130 ? -8.984 17.047 -0.475 1 89.62 130 ALA B N 1
ATOM 2379 C CA . ALA B 1 130 ? -8.641 17.438 -1.841 1 89.62 130 ALA B CA 1
ATOM 2380 C C . ALA B 1 130 ? -8.312 18.922 -1.923 1 89.62 130 ALA B C 1
ATOM 2382 O O . ALA B 1 130 ? -8.992 19.75 -1.308 1 89.62 130 ALA B O 1
ATOM 2383 N N . PRO B 1 131 ? -7.113 19.203 -2.648 1 93.25 131 PRO B N 1
ATOM 2384 C CA . PRO B 1 131 ? -6.336 18.438 -3.627 1 93.25 131 PRO B CA 1
ATOM 2385 C C . PRO B 1 131 ? -5.012 17.938 -3.062 1 93.25 131 PRO B C 1
ATOM 2387 O O . PRO B 1 131 ? -3.977 18.031 -3.729 1 93.25 131 PRO B O 1
ATOM 2390 N N . VAL B 1 132 ? -4.945 17.516 -1.853 1 94.25 132 VAL B N 1
ATOM 2391 C CA . VAL B 1 132 ? -3.715 17 -1.264 1 94.25 132 VAL B CA 1
ATOM 2392 C C . VAL B 1 132 ? -3.221 15.797 -2.068 1 94.25 132 VAL B C 1
ATOM 2394 O O . VAL B 1 132 ? -4.016 14.961 -2.502 1 94.25 132 VAL B O 1
ATOM 2397 N N . THR B 1 133 ? -1.967 15.727 -2.297 1 96.56 133 THR B N 1
ATOM 2398 C CA . THR B 1 133 ? -1.395 14.562 -2.975 1 96.56 133 THR B CA 1
ATOM 2399 C C . THR B 1 133 ? -1.205 13.406 -2 1 96.56 133 THR B C 1
ATOM 2401 O O . THR B 1 133 ? -1.124 13.617 -0.788 1 96.56 133 THR B O 1
ATOM 2404 N N . PRO B 1 134 ? -1.155 12.117 -2.457 1 97.5 134 PRO B N 1
ATOM 2405 C CA . PRO B 1 134 ? -0.901 10.969 -1.586 1 97.5 134 PRO B CA 1
ATOM 2406 C C . PRO B 1 134 ? 0.408 11.094 -0.811 1 97.5 134 PRO B C 1
ATOM 2408 O O . PRO B 1 134 ? 0.469 10.734 0.368 1 97.5 134 PRO B O 1
ATOM 2411 N N . ARG B 1 135 ? 1.416 11.547 -1.463 1 96.94 135 ARG B N 1
ATOM 2412 C CA . ARG B 1 135 ? 2.707 11.703 -0.797 1 96.94 135 ARG B CA 1
ATOM 2413 C C . ARG B 1 135 ? 2.617 12.711 0.341 1 96.94 135 ARG B C 1
ATOM 2415 O O . ARG B 1 135 ? 3.115 12.461 1.44 1 96.94 135 ARG B O 1
ATOM 2422 N N . ALA B 1 136 ? 1.989 13.852 0.11 1 97.12 136 ALA B N 1
ATOM 2423 C CA . ALA B 1 136 ? 1.839 14.891 1.127 1 97.12 136 ALA B CA 1
ATOM 2424 C C . ALA B 1 136 ? 0.995 14.391 2.297 1 97.12 136 ALA B C 1
ATOM 2426 O O . ALA B 1 136 ? 1.31 14.664 3.457 1 97.12 136 ALA B O 1
ATOM 2427 N N . LEU B 1 137 ? -0.06 13.68 1.954 1 97.38 137 LEU B N 1
ATOM 2428 C CA . LEU B 1 137 ? -0.91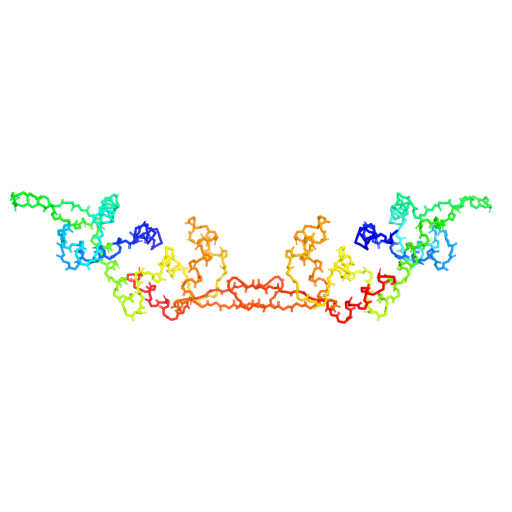 13.141 3.008 1 97.38 137 LEU B CA 1
ATOM 2429 C C . LEU B 1 137 ? -0.15 12.125 3.852 1 97.38 137 LEU B C 1
ATOM 2431 O O . LEU B 1 137 ? -0.26 12.125 5.082 1 97.38 137 LEU B O 1
ATOM 2435 N N . SER B 1 138 ? 0.601 11.203 3.225 1 98.06 138 SER B N 1
ATOM 2436 C CA . SER B 1 138 ? 1.378 10.203 3.949 1 98.06 138 SER B CA 1
ATOM 2437 C C . SER B 1 138 ? 2.369 10.859 4.906 1 98.06 138 SER B C 1
ATOM 2439 O O . SER B 1 138 ? 2.479 10.461 6.066 1 98.06 138 SER B O 1
ATOM 2441 N N . THR B 1 139 ? 3.092 11.852 4.395 1 97.06 139 THR B N 1
ATOM 2442 C CA . THR B 1 139 ? 4.062 12.578 5.203 1 97.06 139 THR B CA 1
ATOM 2443 C C . THR B 1 139 ? 3.379 13.266 6.383 1 97.06 139 THR B C 1
ATOM 2445 O O . THR B 1 139 ? 3.887 13.234 7.504 1 97.06 139 THR B O 1
ATOM 2448 N N . THR B 1 140 ? 2.242 13.891 6.129 1 97.19 140 THR B N 1
ATOM 2449 C CA . THR B 1 140 ? 1.494 14.586 7.172 1 97.19 140 THR B CA 1
ATOM 2450 C C . THR B 1 140 ? 0.99 13.594 8.219 1 97.19 140 THR B C 1
ATOM 2452 O O . THR B 1 140 ? 1.101 13.844 9.422 1 97.19 140 THR B O 1
ATOM 2455 N N . LEU B 1 141 ? 0.41 12.5 7.762 1 97.81 141 LEU B N 1
ATOM 2456 C CA . LEU B 1 141 ? -0.094 11.477 8.672 1 97.81 141 LEU B CA 1
ATOM 2457 C C . LEU B 1 141 ? 1.017 10.961 9.578 1 97.81 141 LEU B C 1
ATOM 2459 O O . LEU B 1 141 ? 0.819 10.812 10.789 1 97.81 141 LEU B O 1
ATOM 2463 N N . LYS B 1 142 ? 2.184 10.656 9.023 1 97.38 142 LYS B N 1
ATOM 2464 C CA . LYS B 1 142 ? 3.312 10.219 9.844 1 97.38 142 LYS B CA 1
ATOM 2465 C C . LYS B 1 142 ? 3.639 11.242 10.93 1 97.38 142 LYS B C 1
ATOM 2467 O O . LYS B 1 142 ? 3.838 10.883 12.086 1 97.38 142 LYS B O 1
ATOM 2472 N N . ALA B 1 143 ? 3.703 12.492 10.562 1 96.88 143 ALA B N 1
ATOM 2473 C CA . ALA B 1 143 ? 4.047 13.562 11.492 1 96.88 143 ALA B CA 1
ATOM 2474 C C . ALA B 1 143 ? 3.014 13.664 12.617 1 96.88 143 ALA B C 1
ATOM 2476 O O . ALA B 1 143 ? 3.373 13.789 13.789 1 96.88 143 ALA B O 1
ATOM 2477 N N . VAL B 1 144 ? 1.745 13.617 12.258 1 97.38 144 VAL B N 1
ATOM 2478 C CA . VAL B 1 144 ? 0.708 13.797 13.266 1 97.38 144 VAL B CA 1
ATOM 2479 C C . VAL B 1 144 ? 0.619 12.547 14.141 1 97.38 144 VAL B C 1
ATOM 2481 O O . VAL B 1 144 ? 0.226 12.625 15.312 1 97.38 144 VAL B O 1
ATOM 2484 N N . ILE B 1 145 ? 0.934 11.391 13.586 1 97.69 145 ILE B N 1
ATOM 2485 C CA . ILE B 1 145 ? 1.042 10.18 14.391 1 97.69 145 ILE B CA 1
ATOM 2486 C C . ILE B 1 145 ? 2.195 10.328 15.383 1 97.69 145 ILE B C 1
ATOM 2488 O O . ILE B 1 145 ? 2.041 10.031 16.562 1 97.69 145 ILE B O 1
ATOM 2492 N N . ASP B 1 146 ? 3.373 10.828 14.906 1 96.56 146 ASP B N 1
ATOM 2493 C CA . ASP B 1 146 ? 4.543 11.023 15.758 1 96.56 146 ASP B CA 1
ATOM 2494 C C . ASP B 1 146 ? 4.23 11.992 16.906 1 96.56 146 ASP B C 1
ATOM 2496 O O . ASP B 1 146 ? 4.77 11.859 18 1 96.56 146 ASP B O 1
ATOM 2500 N N . GLU B 1 147 ? 3.324 12.898 16.656 1 97.44 147 GLU B N 1
ATOM 2501 C CA . GLU B 1 147 ? 2.941 13.883 17.672 1 97.44 147 GLU B CA 1
ATOM 2502 C C . GLU B 1 147 ? 1.752 13.406 18.5 1 97.44 147 GLU B C 1
ATOM 2504 O O . GLU B 1 147 ? 1.191 14.164 19.281 1 97.44 147 GLU B O 1
ATOM 2509 N N . ALA B 1 148 ? 1.27 12.234 18.297 1 97.56 148 ALA B N 1
ATOM 2510 C CA . ALA B 1 148 ? 0.202 11.578 19.047 1 97.56 148 ALA B CA 1
ATOM 2511 C C . ALA B 1 148 ? -1.129 12.297 18.859 1 97.56 148 ALA B C 1
ATOM 2513 O O . ALA B 1 148 ? -1.972 12.305 19.75 1 97.56 148 ALA B O 1
ATOM 2514 N N . LEU B 1 149 ? -1.293 12.922 17.734 1 97.81 149 LEU B N 1
ATOM 2515 C CA . LEU B 1 149 ? -2.562 13.562 17.406 1 97.81 149 LEU B CA 1
ATOM 2516 C C . LEU B 1 149 ? -3.506 12.578 16.719 1 97.81 149 LEU B C 1
ATOM 2518 O O . LEU B 1 149 ? -4.727 12.734 16.797 1 97.81 149 LEU B O 1
ATOM 2522 N N . VAL B 1 150 ? -2.953 11.625 16.031 1 98.25 150 VAL B N 1
ATOM 2523 C CA . VAL B 1 150 ? -3.676 10.594 15.297 1 98.25 150 VAL B CA 1
ATOM 2524 C C . VAL B 1 150 ? -3.16 9.219 15.703 1 98.25 150 VAL B C 1
ATOM 2526 O O . VAL B 1 150 ? -1.957 9.031 15.898 1 98.25 150 VAL B O 1
ATOM 2529 N N . ARG B 1 151 ? -4.023 8.32 15.914 1 97.94 151 ARG B N 1
ATOM 2530 C CA . ARG B 1 151 ? -3.652 6.93 16.156 1 97.94 151 ARG B CA 1
ATOM 2531 C C . ARG B 1 151 ? -3.869 6.09 14.898 1 97.94 151 ARG B C 1
ATOM 2533 O O . ARG B 1 151 ? -4.707 6.422 14.055 1 97.94 151 ARG B O 1
ATOM 2540 N N . ARG B 1 152 ? -3.119 5.176 14.773 1 97.44 152 ARG B N 1
ATOM 2541 C CA . ARG B 1 152 ? -3.133 4.289 13.609 1 97.44 152 ARG B CA 1
ATOM 2542 C C . ARG B 1 152 ? -3.305 2.834 14.031 1 97.44 152 ARG B C 1
ATOM 2544 O O . ARG B 1 152 ? -2.723 2.398 15.031 1 97.44 152 ARG B O 1
ATOM 2551 N N . LYS B 1 153 ? -4.074 2.061 13.422 1 96.75 153 LYS B N 1
ATOM 2552 C CA . LYS B 1 153 ? -4.238 0.617 13.57 1 96.75 153 LYS B CA 1
ATOM 2553 C C . LYS B 1 153 ? -4.023 -0.101 12.242 1 96.75 153 LYS B C 1
ATOM 2555 O O . LYS B 1 153 ? -4.48 0.365 11.195 1 96.75 153 LYS B O 1
ATOM 2560 N N . LEU B 1 154 ? -3.25 -1.141 12.367 1 97.38 154 LEU B N 1
ATOM 2561 C CA . LEU B 1 154 ? -2.992 -1.93 11.172 1 97.38 154 LEU B CA 1
ATOM 2562 C C . LEU B 1 154 ? -3.74 -3.258 11.219 1 97.38 154 LEU B C 1
ATOM 2564 O O . LEU B 1 154 ? -3.463 -4.098 12.078 1 97.38 154 LEU B O 1
ATOM 2568 N N . GLU B 1 155 ? -4.758 -3.492 10.43 1 96.5 155 GLU B N 1
ATOM 2569 C CA . GLU B 1 155 ? -5.418 -4.785 10.289 1 96.5 155 GLU B CA 1
ATOM 2570 C C . GLU B 1 155 ? -4.613 -5.723 9.391 1 96.5 155 GLU B C 1
ATOM 2572 O O . GLU B 1 155 ? -4.312 -5.387 8.242 1 96.5 155 GLU B O 1
ATOM 2577 N N . ASP B 1 156 ? -4.285 -6.898 9.945 1 93.25 156 ASP B N 1
ATOM 2578 C CA . ASP B 1 156 ? -3.492 -7.871 9.203 1 93.25 156 ASP B CA 1
ATOM 2579 C C . ASP B 1 156 ? -4.371 -8.695 8.266 1 93.25 156 ASP B C 1
ATOM 2581 O O . ASP B 1 156 ? -4.523 -9.906 8.453 1 93.25 156 ASP B O 1
ATOM 2585 N N . ARG B 1 157 ? -4.934 -8.109 7.375 1 93.19 157 ARG B N 1
ATOM 2586 C CA . ARG B 1 157 ? -5.645 -8.758 6.277 1 93.19 157 ARG B CA 1
ATOM 2587 C C . ARG B 1 157 ? -4.812 -8.742 5 1 93.19 157 ARG B C 1
ATOM 2589 O O . ARG B 1 157 ? -3.686 -8.242 4.992 1 93.19 157 ARG B O 1
ATOM 2596 N N . TYR B 1 158 ? -5.254 -9.438 3.904 1 92.94 158 TYR B N 1
ATOM 2597 C CA . TYR B 1 158 ? -4.57 -9.414 2.615 1 92.94 158 TYR B CA 1
ATOM 2598 C C . TYR B 1 158 ? -5.406 -8.688 1.567 1 92.94 158 TYR B C 1
ATOM 2600 O O . TYR B 1 158 ? -6.477 -9.164 1.181 1 92.94 158 TYR B O 1
ATOM 2608 N N . PRO B 1 159 ? -4.969 -7.465 1.144 1 93.31 159 PRO B N 1
ATOM 2609 C CA . PRO B 1 159 ? -3.801 -6.699 1.583 1 93.31 159 PRO B CA 1
ATOM 2610 C C . PRO B 1 159 ? -4.012 -6.031 2.939 1 93.31 159 PRO B C 1
ATOM 2612 O O . PRO B 1 159 ? -5.148 -5.898 3.398 1 93.31 159 PRO B O 1
ATOM 2615 N N . PRO B 1 160 ? -2.953 -5.66 3.613 1 96 160 PRO B N 1
ATOM 2616 C CA . PRO B 1 160 ? -3.086 -4.996 4.914 1 96 160 PRO B CA 1
ATOM 2617 C C . PRO B 1 160 ? -3.908 -3.713 4.84 1 96 160 PRO B C 1
ATOM 2619 O O . PRO B 1 160 ? -3.949 -3.061 3.793 1 96 160 PRO B O 1
ATOM 2622 N N . LEU B 1 161 ? -4.559 -3.396 5.945 1 96.25 161 LEU B N 1
ATOM 2623 C CA . LEU B 1 161 ? -5.445 -2.236 5.98 1 96.25 161 LEU B CA 1
ATOM 2624 C C . LEU B 1 161 ? -5.066 -1.299 7.121 1 96.25 161 LEU B C 1
ATOM 2626 O O . LEU B 1 161 ? -5.422 -1.544 8.273 1 96.25 161 LEU B O 1
ATOM 2630 N N . PRO B 1 162 ? -4.344 -0.244 6.805 1 97.94 162 PRO B N 1
ATOM 2631 C CA . PRO B 1 162 ? -4.117 0.786 7.82 1 97.94 162 PRO B CA 1
ATOM 2632 C C . PRO B 1 162 ? -5.336 1.674 8.047 1 97.94 162 PRO B C 1
ATOM 2634 O O . PRO B 1 162 ? -6.055 1.997 7.094 1 97.94 162 PRO B O 1
ATOM 2637 N N . LEU B 1 163 ? -5.629 1.943 9.273 1 98.31 163 LEU B N 1
ATOM 2638 C CA . LEU B 1 163 ? -6.734 2.809 9.68 1 98.31 163 LEU B CA 1
ATOM 2639 C C . LEU B 1 163 ? -6.238 3.928 10.586 1 98.31 163 LEU B C 1
ATOM 2641 O O . LEU B 1 163 ? -5.262 3.75 11.32 1 98.31 163 LEU B O 1
ATOM 2645 N N . TYR B 1 164 ? -6.953 5.035 10.555 1 98.38 164 TYR B N 1
ATOM 2646 C CA . TYR B 1 164 ? -6.52 6.215 11.289 1 98.38 164 TYR B CA 1
ATOM 2647 C C . TYR B 1 164 ? -7.688 6.848 12.039 1 98.38 164 TYR B C 1
ATOM 2649 O O . TYR B 1 164 ? -8.812 6.879 11.539 1 98.38 164 TYR B O 1
ATOM 2657 N N . ALA B 1 165 ? -7.445 7.352 13.211 1 98.31 165 ALA B N 1
ATOM 2658 C CA . ALA B 1 165 ? -8.438 8.062 14.016 1 98.31 165 ALA B CA 1
ATOM 2659 C C . ALA B 1 165 ? -7.777 9.117 14.898 1 98.31 165 ALA B C 1
ATOM 2661 O O . ALA B 1 165 ? -6.578 9.039 15.172 1 98.31 165 ALA B O 1
ATOM 2662 N N . LEU B 1 166 ? -8.547 10.062 15.328 1 97.88 166 LEU B N 1
ATOM 2663 C CA . LEU B 1 166 ? -8.023 11.078 16.234 1 97.88 166 LEU B CA 1
ATOM 2664 C C . LEU B 1 166 ? -7.773 10.492 17.625 1 97.88 166 LEU B C 1
ATOM 2666 O O . LEU B 1 166 ? -8.547 9.656 18.094 1 97.88 166 LEU B O 1
ATOM 2670 N N . THR B 1 167 ? -6.695 10.938 18.188 1 98.12 167 THR B N 1
ATOM 2671 C CA . THR B 1 167 ? -6.52 10.727 19.625 1 98.12 167 THR B CA 1
ATOM 2672 C C . THR B 1 167 ? -7.258 11.797 20.422 1 98.12 167 THR B C 1
ATOM 2674 O O . THR B 1 167 ? -7.871 12.695 19.844 1 98.12 167 THR B O 1
ATOM 2677 N N . GLY B 1 168 ? -7.262 11.633 21.75 1 96.81 168 GLY B N 1
ATOM 2678 C CA . GLY B 1 168 ? -7.75 12.711 22.594 1 96.81 168 GLY B CA 1
ATOM 2679 C C . GLY B 1 168 ? -7.031 14.023 22.359 1 96.81 168 GLY B C 1
ATOM 2680 O O . GLY B 1 168 ? -7.668 15.078 22.266 1 96.81 168 GLY B O 1
ATOM 2681 N N . LYS B 1 169 ? -5.727 13.93 22.234 1 97.12 169 LYS B N 1
ATOM 2682 C CA . LYS B 1 169 ? -4.902 15.094 21.953 1 97.12 169 LYS B CA 1
ATOM 2683 C C . LYS B 1 169 ? -5.301 15.734 20.625 1 97.12 169 LYS B C 1
ATOM 2685 O O . LYS B 1 169 ? -5.406 16.969 20.531 1 97.12 169 LYS B O 1
ATOM 2690 N N . GLY B 1 170 ? -5.492 14.906 19.656 1 96.81 170 GLY B N 1
ATOM 2691 C CA . GLY B 1 170 ? -5.941 15.391 18.359 1 96.81 170 GLY B CA 1
ATOM 2692 C C . GLY B 1 170 ? -7.293 16.078 18.422 1 96.81 170 GLY B C 1
ATOM 2693 O O . GLY B 1 170 ? -7.5 17.109 17.781 1 96.81 170 GLY B O 1
ATOM 2694 N N . ALA B 1 171 ? -8.188 15.508 19.188 1 95.88 171 ALA B N 1
ATOM 2695 C CA . ALA B 1 171 ? -9.523 16.078 19.359 1 95.88 171 ALA B CA 1
ATOM 2696 C C . ALA B 1 171 ? -9.461 17.438 20.031 1 95.88 171 ALA B C 1
ATOM 2698 O O . ALA B 1 171 ? -10.25 18.344 19.719 1 95.88 171 ALA B O 1
ATOM 2699 N N . ASP B 1 172 ? -8.562 17.531 20.922 1 94.88 172 ASP B N 1
ATOM 2700 C CA . ASP B 1 172 ? -8.375 18.812 21.594 1 94.88 172 ASP B CA 1
ATOM 2701 C C . ASP B 1 172 ? -7.949 19.891 20.609 1 94.88 172 ASP B C 1
ATOM 2703 O O . ASP B 1 172 ? -8.477 21 20.641 1 94.88 172 ASP B O 1
ATOM 2707 N N . LEU B 1 173 ? -7.023 19.578 19.812 1 95 173 LEU B N 1
ATOM 2708 C CA . LEU B 1 173 ? -6.566 20.531 18.812 1 95 173 LEU B CA 1
ATOM 2709 C C . LEU B 1 173 ? -7.688 20.859 17.844 1 95 173 LEU B C 1
ATOM 2711 O O . LEU B 1 173 ? -7.883 22.031 17.484 1 95 173 LEU B O 1
ATOM 2715 N N . ALA B 1 174 ? -8.383 19.875 17.453 1 94.75 174 ALA B N 1
ATOM 2716 C CA . ALA B 1 174 ? -9.508 20.094 16.547 1 94.75 174 ALA B CA 1
ATOM 2717 C C . ALA B 1 174 ? -10.547 21.031 17.156 1 94.75 174 ALA B C 1
ATOM 2719 O O . ALA B 1 174 ? -11.102 21.875 16.469 1 94.75 174 ALA B O 1
ATOM 2720 N N . ALA B 1 175 ? -10.805 20.844 18.391 1 92.94 175 ALA B N 1
ATOM 2721 C CA . ALA B 1 175 ? -11.797 21.656 19.094 1 92.94 175 ALA B CA 1
ATOM 2722 C C . ALA B 1 175 ? -11.406 23.141 19.078 1 92.94 175 ALA B C 1
ATOM 2724 O O . ALA B 1 175 ? -12.266 24.016 19.016 1 92.94 175 ALA B O 1
ATOM 2725 N N . ALA B 1 176 ? -10.117 23.375 19.094 1 91.12 176 ALA B N 1
ATOM 2726 C CA . ALA B 1 176 ? -9.625 24.75 19.062 1 91.12 176 ALA B CA 1
ATOM 2727 C C . ALA B 1 176 ? -9.938 25.422 17.734 1 91.12 176 ALA B C 1
ATOM 2729 O O . ALA B 1 176 ? -10.039 26.641 17.656 1 91.12 176 ALA B O 1
ATOM 2730 N N . MET B 1 177 ? -10.133 24.578 16.719 1 90.44 177 MET B N 1
ATOM 2731 C CA . MET B 1 177 ? -10.344 25.109 15.383 1 90.44 177 MET B CA 1
ATOM 2732 C C . MET B 1 177 ? -11.836 25.219 15.062 1 90.44 177 MET B C 1
ATOM 2734 O O . MET B 1 177 ? -12.219 25.844 14.078 1 90.44 177 MET B O 1
ATOM 2738 N N . ALA B 1 178 ? -12.797 24.422 15.734 1 78.81 178 ALA B N 1
ATOM 2739 C CA . ALA B 1 178 ? -14.234 24.406 15.484 1 78.81 178 ALA B CA 1
ATOM 2740 C C . ALA B 1 178 ? -14.914 25.625 16.078 1 78.81 178 ALA B C 1
ATOM 2742 O O . ALA B 1 178 ? -16.031 25.969 15.719 1 78.81 178 ALA B O 1
ATOM 2743 N N . GLY B 1 179 ? -14.125 26.641 16.5 1 63.34 179 GLY B N 1
ATOM 2744 C CA . GLY B 1 179 ? -14.773 27.766 17.141 1 63.34 179 GLY B CA 1
ATOM 2745 C C . GLY B 1 179 ? -15.68 27.359 18.281 1 63.34 179 GLY B C 1
ATOM 2746 O O . GLY B 1 179 ? -16.062 26.188 18.406 1 63.34 179 GLY B O 1
#

Sequence (358 aa):
MPPEPVPLLRMLEANRWAIPVLALLHREHGSRFAVIARAFDLPHNSLTRCLVHLKACGWVVPNSGHGHPLRPEYVLTEAGLAVAALCARIEVARARLKLGPGDLPRWSLPLVVGLGPDWTRFGEIQARLAPVTPRALSTTLKAVIDEALVRRKLEDRYPPLPLYALTGKGADLAAAMAGMPPEPVPLLRMLEANRWAIPVLALLHREHGSRFAVIARAFDLPHNSLTRCLVHLKACGWVVPNSGHGHPLRPEYVLTEAGLAVAALCARIEVARARLKLGPGDLPRWSLPLVVGLGPDWTRFGEIQARLAPVTPRALSTTLKAVIDEALVRRKLEDRYPPLPLYALTGKGADLAAAMAG

Secondary structure (DSSP, 8-state):
----HHHHHHHHHTSTTHHHHHHHHHHHT-EEHHHHHHHHT--HHHHHHHHHHHHHTTSEEEE--SSSS--PEEEE-HHHHHHHHHHHHHHHHHHHTT--TTTS-TTHHHHHHH--SS-B-HHHHHHHTTT--HHHHHHHHHHHHHTTSEEEEEE-SSS-EEEEEE-HHHHHHHHHH--/----HHHHHHHHHTSTTHHHHHHHHHHHT-EEHHHHHHHHT--HHHHHHHHHHHHHTTSEEEE--SSSS--PEEEE-HHHHHHHHHHHHHHHHHHHTT--TTTS-TTHHHHHHH--SS-B-HHHHHHHTTT--HHHHHHHHHHHHHTTSEEEEEE-SSS-EEEEEE-HHHHHHHHHH--

Nearest PDB structures (foldseek):
  2fsw-assembly1_A  TM=8.476E-01  e=9.074E-05  Porphyromonas gingivalis W83
  5hs7-assembly1_A  TM=8.007E-01  e=2.621E-04  Bacillus subtilis subsp. subtilis str. 168
  7bze-assembly1_A-2  TM=8.135E-01  e=5.416E-04  Bacillus subtilis subsp. subtilis str. 168
  7bzg-assembly3_J  TM=8.270E-01  e=5.416E-04  Bacillus subtilis subsp. subtilis str. 168
  5hs8-assembly1_A  TM=7.967E-01  e=7.160E-04  Bacillus subtilis subsp. subtilis str. 168

InterPro domains:
  IPR002577 Helix-turn-helix, HxlR type [PF01638] (15-88)
  IPR002577 Helix-turn-helix, HxlR type [PF01638] (106-177)
  IPR002577 Helix-turn-helix, HxlR type [PS51118] (87-179)
  IPR036388 Winged helix-like DNA-binding domain superfamily [G3DSA:1.10.10.10] (7-100)
  IPR036388 Winged helix-like DNA-binding domain superfamily [G3DSA:1.10.10.10] (104-179)
  IPR036390 Winged helix DNA-binding domain superfamily [SSF46785] (15-89)
  IPR036390 Winged helix DNA-binding domain superfamily [SSF46785] (106-177)

Foldseek 3Di:
DPPDLQVLLLLQQVALCSLVLLLVCQVVQWDFPVVSCVVVVHDPVSSVVNVVSCVVVVFKDFDQDDDPVGRTIIGTDPVNNVVSQLSNLLVVLCVVLVHDSPLAHRCLLSLLLVFAQDWDFLVVSCVSNPPDDSVRSVVRVVSCVVSQQKDWDWDPDVVITIIIHGDPSSVSSNVSSVD/DPPDLQVLLLLQQVALCSLVLLLVCQVVQWDFPVVSCVVVVHDPVSSVVNVVSCVVVVFKDFDQDDDPVGGTIIGTDPVNNVVSQLSNLLVVLCVVLVHDSPLAHRCLLSLLLVFAQDWDFLVVSCVSNPPDDSVRSVVRVVSCVVSQQKDWDWDPDVVITIIIHGDPSSVSSNVSSVD

Solvent-accessible surface area (backbone atoms only — not comparable to full-atom values): 19552 Å² total; per-residue (Å²): 121,85,69,64,65,45,66,56,42,48,59,41,52,72,34,90,53,39,41,62,51,34,21,48,32,51,75,57,72,26,46,37,66,70,58,55,30,61,75,69,68,45,55,70,69,60,48,51,53,37,52,52,50,38,36,75,73,51,26,37,42,73,38,80,58,98,57,89,86,65,71,46,28,37,32,65,32,80,70,16,47,62,54,15,50,43,25,36,37,40,51,52,41,30,56,75,67,71,48,55,87,83,58,55,53,64,62,39,66,38,47,43,58,72,45,47,76,55,76,39,44,67,67,61,54,42,64,75,49,63,87,59,48,72,68,56,48,53,55,27,50,52,39,38,36,74,68,49,26,33,44,73,47,74,44,92,51,94,73,67,44,62,31,34,22,41,30,73,60,18,47,52,50,27,51,35,66,69,109,122,85,69,64,64,47,66,56,41,49,62,41,49,72,35,91,53,40,41,63,52,34,21,49,33,52,75,58,74,24,47,38,64,70,56,54,30,61,75,70,68,44,55,70,68,59,50,52,53,38,50,52,50,38,34,75,72,50,26,38,42,75,39,82,58,97,57,91,84,65,71,45,28,38,31,66,32,81,70,16,46,63,53,13,52,44,26,36,38,40,51,51,42,30,57,74,69,72,49,56,86,82,59,55,55,65,62,38,64,37,47,43,58,73,45,47,76,54,77,37,45,66,67,61,54,42,64,76,48,62,86,58,49,72,68,57,48,52,55,27,51,54,39,38,37,76,68,49,26,32,45,73,47,75,44,92,50,93,74,67,44,62,29,33,22,41,29,72,61,19,48,52,52,27,51,36,66,69,107

Radius of gyration: 34.05 Å; Cα contacts (8 Å, |Δi|>4): 517; chains: 2; bounding box: 44×110×66 Å

Organism: NCBI:txid68569

=== Feature glossary ===
A reading guide for the features in this record.

Start from the sequence.

  · This is the polypeptide sequence — one letter per residue, N-terminus first. Length ranges from a few dozen residues for small domains to over a thousand for large multi-domain proteins.

Fold it, and you get atomic coordinates and the backbone conformation that goes with them.

  · Structure coordinates are given as an mmCIF _atom_site loop: one row per atom with element, residue name, chain id, sequence number, and x/y/z position in Å. Only the four main-chain atoms per residue are included here; side chains are omitted to keep the record compact.

  · Backbone dihedral angles. Every residue except chain termini has a φ (preceding-C → N → Cα → C) and a ψ (N → Cα → C → next-N). They are reported in degrees following the IUPAC sign convention. Secondary structure is essentially a statement about which (φ, ψ) basin each residue occupies.

  · The SS8 string is DSSP's per-residue secondary-structure call. α-helix (H) means an i→i+4 H-bond ladder; β-strand (E) means the residue participates in a β-sheet; 3₁₀ (G) and π (I) are tighter and wider helices; T/S are turns/bends; '-' is loop.

  · SS3 is a coarse helix/strand/coil call (letters a/b/c) made by the P-SEA algorithm from inter-Cα distances and dihedrals. It is less detailed than DSSP but needs only Cα positions.

Summarize the fold with a handful of shape descriptors and a per-residue structural alphabet.

  · Radius of gyration (Rg) is the root-mean-square distance of Cα atoms from their centroid — a single number for overall size and compactness. A globular domain of N residues has Rg ≈ 2.2·N^0.38 Å; an extended or disordered chain has a much larger Rg. The Cα contact count is the number of residue pairs whose Cα atoms are within 8 Å and are more than four positions apart in sequence — a standard proxy for tertiary packing density. The bounding box is the smallest axis-aligned box enclosing all Cα atoms.

  · The Foldseek 3Di string encodes local tertiary geometry as a 20-letter alphabet — one character per residue — derived from the relative positions of nearby Cα atoms. Unlike the amino-acid sequence, 3Di is a direct function of the 3D structure, so two proteins with the same fold have similar 3Di strings even at low sequence identity.

  · Solvent-accessible surface area (SASA) is the area in Å² traced out by the centre of a 1.4 Å probe sphere (a water molecule) rolled over the protein's van der Waals surface (Shrake–Rupley / Lee–Richards construction). Buried residues have near-zero SASA; fully exposed residues can exceed 200 Å². The total SASA scales roughly with the number of surface residues.

Ask how reliable the model is.

  · pLDDT (predicted Local Distance Difference Test) is AlphaFold's per-residue confidence score, ranging from 0 to 100. Values above 90 indicate high confidence (typically well-packed cores); 70–90 is confident; 50–70 low confidence; below 50 usually means the region is disordered or the prediction is unreliable there. AlphaFold stores pLDDT in the mmCIF B-factor column.

  · B-factor (Debye–Waller factor) reflects atomic displacement in the crystal lattice. It is an experimental observable (units Å²), not a prediction; low values mean the atom is pinned down, high values mean it moves or is heterogeneous across the crystal.

  · Predicted Aligned Error (PAE) is an AlphaFold confidence matrix: entry (i, j) is the expected error in the position of residue j, in ångströms, when the prediction is superimposed on the true structure at residue i. Low PAE within a block of residues means that block is internally rigid and well-predicted; high PAE between two blocks means their relative placement is uncertain even if each block individually is confident.

Place it in context: what it resembles, what it is annotated as, and how it looks.

  · Nearest PDB neighbors are the top structural matches found by Foldseek when searching this structure against the entire Protein Data Bank. Each hit reports a TM-score (0 to 1; >0.5 almost always implies the same fold) and an E-value. These are *structural* homologs — they may share no detectable sequence similarity.

  · Functional annotations link the protein to curated databases. InterPro entries identify conserved domains and families by matching the sequence against member-database signatures (Pfam, PROSITE, CDD, …). Gene Ontology (GO) terms describe molecular function, biological process, and cellular component in a controlled vocabulary. CATH places the structure in a hierarchical fold classification (Class/Architecture/Topology/Homologous-superfamily). The organism is the source species.

  · Three diagnostic plots accompany the record. The Cα contact map visualizes the tertiary structure as a 2D adjacency matrix (8 Å cutoff, sequence-local contacts suppressed). The Ramachandran plot shows the distribution of backbone (φ, ψ) torsions, with points in the α and β basins reflecting secondary structure content. The PAE plot shows AlphaFold's inter-residue confidence as a color matrix.

  · Six rendered views show the 3D structure from the faces of a cube — i.e. along ±x, ±y, ±z. Rendering representation is drawn randomly per protein from cartoon (secondary-structure ribbons), sticks (backbone bonds), or molecular surface; coloring is either N→C rainbow (blue at the N-terminus through red at the C-terminus) or one color per chain.